Protein AF-A0A6B2LJN3-F1 (afdb_monomer)

Solvent-accessible surface area (backbone atoms only — not comparable to full-atom values): 10163 Å² total; per-residue (Å²): 83,66,46,77,56,91,95,42,77,43,82,75,50,85,92,83,83,73,97,47,64,75,57,36,68,40,70,34,81,90,75,56,31,37,38,36,33,20,70,43,44,43,31,35,42,30,39,66,37,77,92,75,73,40,74,45,77,43,82,30,66,43,86,56,41,53,41,53,26,57,44,59,32,81,80,59,64,34,33,41,31,26,12,33,46,32,36,35,41,36,36,67,42,74,93,76,72,42,66,45,59,48,75,33,76,62,84,56,92,85,53,96,61,78,67,46,46,21,43,24,62,33,64,39,90,80,63,31,42,36,39,38,22,10,65,74,17,37,40,36,30,29,27,63,41,50,81,81,59,49,85,82,43,99,56,89,68,76,85,43,56,59,54,42,71,82,45,74,47,78,67,88,43,72,31,69,70,66,127

Organism: NCBI:txid1963864

InterPro domains:
  IPR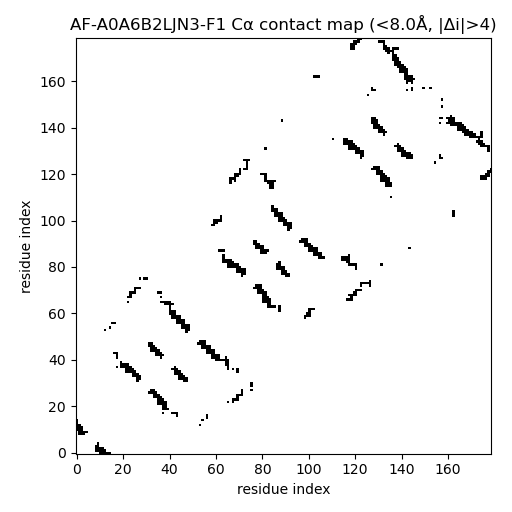001680 WD40 repeat [PF00400] (11-46)
  IPR001680 WD40 repeat [PF00400] (118-142)
  IPR001680 WD40 repeat [PS50082] (15-46)
  IPR001680 WD40 repeat [SM00320] (8-47)
  IPR001680 WD40 repeat [SM00320] (108-143)
  IPR015943 WD40/YVTN repeat-like-containing domain superfamily [G3DSA:2.130.10.10] (1-179)
  IPR017383 Actin-related protein 2/3 complex subunit 1 [PTHR10709] (2-178)
  IPR036322 WD40-repeat-containing domain superfamily [SSF50978] (2-176)

Radius of gyration: 17.07 Å; Cα contacts (8 Å, |Δi|>4): 415; chains: 1; bounding box: 49×34×50 Å

Nearest PDB structures (foldseek):
  7jpn-assembly1_C  TM=8.546E-01  e=2.814E-12  Bos taurus
  3dxm-assembly1_C  TM=8.692E-01  e=3.987E-11  Bos taurus
  8tah-assembly1_C  TM=8.434E-01  e=2.172E-11  Bos taurus
  1u2v-assembly2_C-2  TM=8.435E-01  e=7.735E-11  Bos taurus
  8j07-assembly1_d2  TM=7.333E-01  e=3.410E-04  Homo sapiens

Secondary structure (DSSP, 8-state):
-EEEETTEEEE-------SS-EEEEEEETTTTEEEEEESSSEEEEEEEETTTTEEEEEEEE-SS---S-EEE-TTSSEEEEE-SSEEEEEEEETTTTEEEEEEEE---TT--SS-PPEEEEEE-TTSSEEEEEETTSEEEEEE---GGGGGG---TTTTSPTT-EEEEEE-SS------

Sequence (179 aa):
MYKVTGNHLHLVHTLKGHDSPVTCVDWAGGCDKIVSTASDKWCCVWVYDVERQNWRAQSVQLRQRSAGAIHWSPREDKFVITSSSGLNLCHFETFYMYWWCRYIPIEDPSTPFTAAKLNCVCWHPDNILVGCGGMDTKVRVFSTYHPADSSNMKGLNTDIPFGTMVFSRRANGWINTIR

pLDDT: mean 89.93, std 10.56, range [51.12, 97.81]

Mean predicted aligned error: 5.16 Å

Foldseek 3Di:
DWDDDPNDTHDDDDDDDDPAAWQEKDAPPVQGWIKTFGQDQKIWIWHQDPVVRYIDTAIDGHPAGALREKDAFLVNQWIWGWHLFWIWIWGADPVVRHIDTDTQGRDDPPQPDPRFRWQEKDYDNLSFKMWTFFQSQKIWIFGQADPVSCVVDPDPPNPPDGNDIPDMDGNVGGDNYDD

Structure (mmCIF, N/CA/C/O backbone):
data_AF-A0A6B2LJN3-F1
#
_entry.id   AF-A0A6B2LJN3-F1
#
loop_
_atom_site.group_PDB
_atom_site.id
_atom_site.type_symbol
_atom_site.label_atom_id
_atom_site.label_alt_id
_atom_site.label_comp_id
_atom_site.label_asym_id
_atom_site.label_entity_id
_atom_site.label_seq_id
_atom_site.pdbx_PDB_ins_code
_atom_site.Cartn_x
_atom_site.Cartn_y
_atom_site.Cartn_z
_atom_site.occupancy
_atom_site.B_iso_or_equiv
_atom_site.auth_seq_id
_atom_site.auth_comp_id
_atom_site.auth_asym_id
_atom_site.auth_atom_id
_atom_site.pdbx_PDB_model_num
ATOM 1 N N . MET A 1 1 ? -15.974 2.635 10.064 1.00 88.00 1 MET A N 1
ATOM 2 C CA . MET A 1 1 ? -15.971 1.177 10.280 1.00 88.00 1 MET A CA 1
ATOM 3 C C . MET A 1 1 ? -17.381 0.710 10.528 1.00 88.00 1 MET A C 1
ATOM 5 O O . MET A 1 1 ? -18.071 1.308 11.351 1.00 88.00 1 MET A O 1
ATOM 9 N N . TYR A 1 2 ? -17.784 -0.338 9.824 1.00 91.94 2 TYR A N 1
ATOM 10 C CA . TYR A 1 2 ? -19.105 -0.926 9.962 1.00 91.94 2 TYR A CA 1
ATOM 11 C C . TYR A 1 2 ? -18.981 -2.327 10.550 1.00 91.94 2 TYR A C 1
ATOM 13 O O . TYR A 1 2 ? -18.081 -3.073 10.173 1.00 91.94 2 TYR A O 1
ATOM 21 N N . LYS A 1 3 ? -19.885 -2.675 11.462 1.00 92.81 3 LYS A N 1
ATOM 22 C CA . LYS A 1 3 ? -20.072 -4.038 11.952 1.00 92.81 3 LYS A CA 1
ATOM 23 C C . LYS A 1 3 ? -21.254 -4.647 11.213 1.00 92.81 3 LYS A C 1
ATOM 25 O O . LYS A 1 3 ? -22.314 -4.028 11.135 1.00 92.81 3 LYS A O 1
ATOM 30 N N . VAL A 1 4 ? -21.059 -5.846 10.676 1.00 94.62 4 VAL A N 1
ATOM 31 C CA . VAL A 1 4 ? -22.131 -6.625 10.057 1.00 94.62 4 VAL A CA 1
ATOM 32 C C . VAL A 1 4 ? -22.875 -7.372 11.162 1.00 94.62 4 VAL A C 1
ATOM 34 O O . VAL A 1 4 ? -22.258 -8.102 11.938 1.00 94.62 4 VAL A O 1
ATOM 37 N N . THR A 1 5 ? -24.190 -7.201 11.248 1.00 95.50 5 THR A N 1
ATOM 38 C CA . THR A 1 5 ? -25.064 -8.020 12.103 1.00 95.50 5 THR A CA 1
ATOM 39 C C . THR A 1 5 ? -26.246 -8.511 11.278 1.00 95.50 5 THR A C 1
ATOM 41 O O . THR A 1 5 ? -27.094 -7.719 10.863 1.00 95.50 5 THR A O 1
ATOM 44 N N . GLY A 1 6 ? -26.286 -9.818 11.001 1.00 94.12 6 GLY A N 1
ATOM 45 C CA . GLY A 1 6 ? -27.200 -10.375 10.002 1.00 94.12 6 GLY A CA 1
ATOM 46 C C . GLY A 1 6 ? -26.928 -9.758 8.627 1.00 94.12 6 GLY A C 1
ATOM 47 O O . GLY A 1 6 ? -25.795 -9.790 8.157 1.00 94.12 6 GLY A O 1
ATOM 48 N N . ASN A 1 7 ? -27.950 -9.135 8.032 1.00 94.00 7 ASN A N 1
ATOM 49 C CA . ASN A 1 7 ? -27.857 -8.434 6.743 1.00 94.00 7 ASN A CA 1
ATOM 50 C C . ASN A 1 7 ? -27.708 -6.905 6.880 1.00 94.00 7 ASN A C 1
ATOM 52 O O . ASN A 1 7 ? -27.877 -6.179 5.900 1.00 94.00 7 ASN A O 1
ATOM 56 N N . HIS A 1 8 ? -27.419 -6.395 8.080 1.00 95.00 8 HIS A N 1
ATOM 57 C CA . HIS A 1 8 ? -27.320 -4.958 8.338 1.00 95.00 8 HIS A CA 1
ATOM 58 C C . HIS A 1 8 ? -25.884 -4.522 8.632 1.00 95.00 8 HIS A C 1
ATOM 60 O O . HIS A 1 8 ? -25.137 -5.205 9.335 1.00 95.00 8 HIS A O 1
ATOM 66 N N . LEU A 1 9 ? -25.517 -3.352 8.105 1.00 96.12 9 LEU A N 1
ATOM 67 C CA . LEU A 1 9 ? -24.263 -2.661 8.393 1.00 96.12 9 LEU A CA 1
ATOM 68 C C . LEU A 1 9 ? -24.523 -1.559 9.418 1.00 96.12 9 LEU A C 1
ATOM 70 O O . LEU A 1 9 ? -25.215 -0.584 9.130 1.00 96.12 9 LEU A O 1
ATOM 74 N N . HIS A 1 10 ? -23.925 -1.685 10.597 1.00 95.81 10 HIS A N 1
ATOM 75 C CA . HIS A 1 10 ? -24.011 -0.676 11.649 1.00 95.81 10 HIS A CA 1
ATOM 76 C C . HIS A 1 10 ? -22.711 0.111 11.718 1.00 95.81 10 HIS A C 1
ATOM 78 O O . HIS A 1 10 ? -21.644 -0.476 11.895 1.00 95.81 10 HIS A O 1
ATOM 84 N N . LEU A 1 11 ? -22.783 1.436 11.572 1.00 95.31 11 LEU A N 1
ATOM 85 C CA . LEU A 1 11 ? -21.623 2.306 11.754 1.00 95.31 11 LEU A CA 1
ATOM 86 C C . LEU A 1 11 ? -21.199 2.270 13.227 1.00 95.31 11 LEU A C 1
ATOM 88 O O . LEU A 1 11 ? -21.976 2.656 14.095 1.00 95.31 11 LEU A O 1
ATOM 92 N N . VAL A 1 12 ? -19.971 1.823 13.498 1.00 94.38 12 VAL A N 1
ATOM 93 C CA . VAL A 1 12 ? -19.435 1.714 14.868 1.00 94.38 12 VAL A CA 1
ATOM 94 C C . VAL A 1 12 ? -18.406 2.803 15.159 1.00 94.38 12 VAL A C 1
ATOM 96 O O . VAL A 1 12 ? -18.427 3.406 16.224 1.00 94.38 12 VAL A O 1
ATOM 99 N N . HIS A 1 13 ? -17.522 3.093 14.201 1.00 93.50 13 HIS A N 1
ATOM 100 C CA . HIS A 1 13 ? -16.466 4.095 14.374 1.00 93.50 13 HIS A CA 1
ATOM 101 C C . HIS A 1 13 ? -16.293 4.960 13.130 1.00 93.50 13 HIS A C 1
ATOM 103 O O . HIS A 1 13 ? -16.308 4.450 12.006 1.00 93.50 13 HIS A O 1
ATOM 109 N N . THR A 1 14 ? -16.018 6.246 13.338 1.00 95.25 14 THR A N 1
ATOM 110 C CA . THR A 1 14 ? -15.584 7.184 12.294 1.00 95.25 14 THR A CA 1
ATOM 111 C C . THR A 1 14 ? -14.169 7.643 12.614 1.00 95.25 14 THR A C 1
ATOM 113 O O . THR A 1 14 ? -13.951 8.329 13.609 1.00 95.25 14 THR A O 1
ATOM 116 N N . LEU A 1 15 ? -13.212 7.253 11.773 1.00 95.62 15 LEU A N 1
ATOM 117 C CA . LEU A 1 15 ? -11.796 7.577 11.944 1.00 95.62 15 LEU A CA 1
ATOM 118 C C . LEU A 1 15 ? -11.517 8.957 11.335 1.00 95.62 15 LEU A C 1
ATOM 120 O O . LEU A 1 15 ? -11.751 9.156 10.144 1.00 95.62 15 LEU A O 1
ATOM 124 N N . LYS A 1 16 ? -11.055 9.913 12.148 1.00 94.31 16 LYS A N 1
ATOM 125 C CA . LYS A 1 16 ? -10.750 11.294 11.730 1.00 94.31 16 LYS A CA 1
ATOM 126 C C . LYS A 1 16 ? -9.280 11.596 11.999 1.00 94.31 16 LYS A C 1
ATOM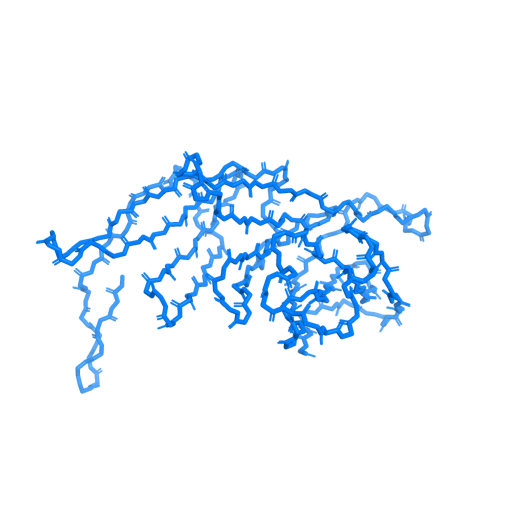 128 O O . LYS A 1 16 ? -8.828 11.405 13.123 1.00 94.31 16 LYS A O 1
ATOM 133 N N . GLY A 1 17 ? -8.542 12.018 10.975 1.00 92.50 17 GLY A N 1
ATOM 134 C CA . GLY A 1 17 ? -7.096 12.255 11.090 1.00 92.50 17 GLY A CA 1
ATOM 135 C C . GLY A 1 17 ? -6.399 12.691 9.802 1.00 92.50 17 GLY A C 1
ATOM 136 O O . GLY A 1 17 ? -5.307 13.234 9.877 1.00 92.50 17 GLY A O 1
ATOM 137 N N . HIS A 1 18 ? -7.028 12.496 8.641 1.00 95.00 18 HIS A N 1
ATOM 138 C CA . HIS A 1 18 ? -6.552 13.064 7.380 1.00 95.00 18 HIS A CA 1
ATOM 139 C C . HIS A 1 18 ? -7.161 14.440 7.133 1.00 95.00 18 HIS A C 1
ATOM 141 O O . HIS A 1 18 ? -8.373 14.601 7.281 1.00 95.00 18 HIS A O 1
ATOM 147 N N . ASP A 1 19 ? -6.332 15.377 6.680 1.00 94.19 19 ASP A N 1
ATOM 148 C CA . ASP A 1 19 ? -6.765 16.703 6.212 1.00 94.19 19 ASP A CA 1
ATOM 149 C C . ASP A 1 19 ? -7.077 16.714 4.705 1.00 94.19 19 ASP A C 1
ATOM 151 O O . ASP A 1 19 ? -7.733 17.621 4.193 1.00 94.19 19 ASP A O 1
ATOM 155 N N . SER A 1 20 ? -6.631 15.679 3.991 1.00 94.69 20 SER A N 1
ATOM 156 C CA . SER A 1 20 ? -6.861 15.475 2.561 1.00 94.69 20 SER A CA 1
ATOM 157 C C . SER A 1 20 ? -7.798 14.284 2.304 1.00 94.69 20 SER A C 1
ATOM 159 O O . SER A 1 20 ? -7.919 13.394 3.151 1.00 94.69 20 SER A O 1
ATOM 161 N N . PRO A 1 21 ? -8.438 14.198 1.119 1.00 95.25 21 PRO A N 1
ATOM 162 C CA . PRO A 1 21 ? -9.244 13.040 0.742 1.00 95.25 21 PRO A CA 1
ATOM 163 C C . PRO A 1 21 ? -8.476 11.719 0.863 1.00 95.25 21 PRO A C 1
ATOM 165 O O . PRO A 1 21 ? -7.375 11.574 0.325 1.00 95.25 21 PRO A O 1
ATOM 168 N N . VAL A 1 22 ? -9.082 10.747 1.547 1.00 95.62 22 VAL A N 1
ATOM 169 C CA . VAL A 1 22 ? -8.539 9.390 1.690 1.00 95.62 22 VAL A CA 1
ATOM 170 C C . VAL A 1 22 ? -8.579 8.684 0.337 1.00 95.62 22 VAL A C 1
ATOM 172 O O . VAL A 1 22 ? -9.610 8.666 -0.333 1.00 95.62 22 VAL A O 1
ATOM 175 N N . THR A 1 23 ? -7.454 8.100 -0.065 1.00 95.06 23 THR A N 1
ATOM 176 C CA . THR A 1 23 ? -7.263 7.480 -1.384 1.00 95.06 23 THR A CA 1
ATOM 177 C C . THR A 1 23 ? -7.183 5.964 -1.331 1.00 95.06 23 THR A C 1
ATOM 179 O O . THR A 1 23 ? -7.522 5.307 -2.311 1.00 95.06 23 THR A O 1
ATOM 182 N N . CYS A 1 24 ? -6.717 5.398 -0.218 1.00 95.69 24 CYS A N 1
ATOM 183 C CA . CYS A 1 24 ? -6.539 3.960 -0.071 1.00 95.69 24 CYS A CA 1
ATOM 184 C C . CYS A 1 24 ? -6.575 3.563 1.408 1.00 95.69 24 CYS A C 1
ATOM 186 O O . CYS A 1 24 ? -6.274 4.381 2.284 1.00 95.69 24 CYS A O 1
ATOM 188 N N . VAL A 1 25 ? -6.933 2.311 1.681 1.00 96.88 25 VAL A N 1
ATOM 189 C CA . VAL A 1 25 ? -6.971 1.725 3.023 1.00 96.88 25 VAL A CA 1
ATOM 190 C C . VAL A 1 25 ? -6.588 0.251 2.943 1.00 96.88 25 VAL A C 1
ATOM 192 O O . VAL A 1 25 ? -6.961 -0.417 1.982 1.00 96.88 25 VAL A O 1
ATOM 195 N N . ASP A 1 26 ? -5.873 -0.245 3.948 1.00 97.00 26 ASP A N 1
ATOM 19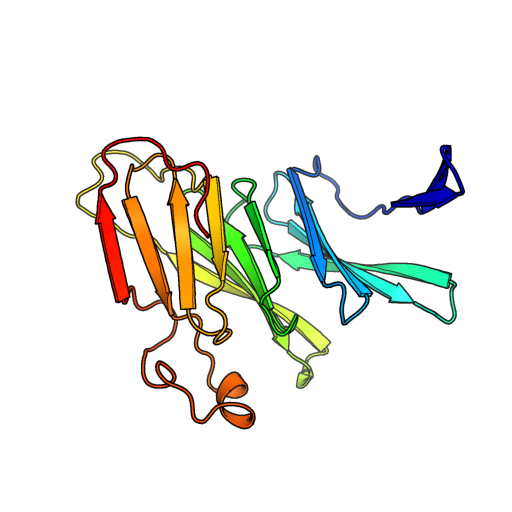6 C CA . ASP A 1 26 ? -5.607 -1.673 4.128 1.00 97.00 26 ASP A CA 1
ATOM 197 C C . ASP A 1 26 ? -5.629 -2.052 5.617 1.00 97.00 26 ASP A C 1
ATOM 199 O O . ASP A 1 26 ? -5.388 -1.210 6.491 1.00 97.00 26 ASP A O 1
ATOM 203 N N . TRP A 1 27 ? -5.946 -3.311 5.917 1.00 95.44 27 TRP A N 1
ATOM 204 C CA . TRP A 1 27 ? -6.114 -3.817 7.280 1.00 95.44 27 TRP A CA 1
ATOM 205 C C . TRP A 1 27 ? -5.177 -5.000 7.537 1.00 95.44 27 TRP A C 1
ATOM 207 O O . TRP A 1 27 ? -5.290 -6.048 6.910 1.00 95.44 27 TRP A O 1
ATOM 217 N N . ALA A 1 28 ? -4.288 -4.825 8.512 1.00 94.50 28 ALA A N 1
ATOM 218 C CA . ALA A 1 28 ? -3.547 -5.888 9.170 1.00 94.50 28 ALA A CA 1
ATOM 219 C C . ALA A 1 28 ? -4.451 -6.589 10.202 1.00 94.50 28 ALA A C 1
ATOM 221 O O . ALA A 1 28 ? -4.655 -6.090 11.315 1.00 94.50 28 ALA A O 1
ATOM 222 N N . GLY A 1 29 ? -5.062 -7.699 9.788 1.00 85.19 29 GLY A N 1
ATOM 223 C CA . GLY A 1 29 ? -6.058 -8.436 10.565 1.00 85.19 29 GLY A CA 1
ATOM 224 C C . GLY A 1 29 ? -5.498 -9.204 11.765 1.00 85.19 29 GLY A C 1
ATOM 225 O O . GLY A 1 29 ? -6.259 -9.524 12.671 1.00 85.19 29 GLY A O 1
ATOM 226 N N . GLY A 1 30 ? -4.197 -9.500 11.798 1.00 88.38 30 GLY A N 1
ATOM 227 C CA . GLY A 1 30 ? -3.550 -10.199 12.912 1.00 88.38 30 GLY A CA 1
ATOM 228 C C . GLY A 1 30 ? -3.213 -9.298 14.104 1.00 88.38 30 GLY A C 1
ATOM 229 O O . GLY A 1 30 ? -3.176 -9.772 15.238 1.00 88.38 30 GLY A O 1
ATOM 230 N N . CYS A 1 31 ? -2.969 -8.008 13.868 1.00 86.19 31 CYS A N 1
ATOM 231 C CA . CYS A 1 31 ? -2.542 -7.058 14.897 1.00 86.19 31 CYS A CA 1
ATOM 232 C C . CYS A 1 31 ? -3.477 -5.856 15.084 1.00 86.19 31 CYS A C 1
ATOM 234 O O . CYS A 1 31 ? -3.074 -4.875 15.715 1.00 86.19 31 CYS A O 1
ATOM 236 N N . ASP A 1 32 ? -4.692 -5.924 14.531 1.00 88.56 32 ASP A N 1
ATOM 237 C CA . ASP A 1 32 ? -5.731 -4.893 14.636 1.00 88.56 32 ASP A CA 1
ATOM 238 C C . ASP A 1 32 ? -5.230 -3.487 14.275 1.00 88.56 32 ASP A C 1
ATOM 240 O O . ASP A 1 32 ? -5.547 -2.487 14.930 1.00 88.56 32 ASP A O 1
ATOM 244 N N . LYS A 1 33 ? -4.428 -3.403 13.207 1.00 94.88 33 LYS A N 1
ATOM 245 C CA . LYS A 1 33 ? -3.970 -2.126 12.653 1.00 94.88 33 LYS A CA 1
ATOM 246 C C . LYS A 1 33 ? -4.599 -1.875 11.299 1.00 94.88 33 LYS A C 1
ATOM 248 O O . LYS A 1 33 ? -4.595 -2.726 10.416 1.00 94.88 33 LYS A O 1
ATOM 253 N N . ILE A 1 34 ? -5.074 -0.659 11.097 1.00 97.19 34 ILE A N 1
ATOM 254 C CA . ILE A 1 34 ? -5.519 -0.193 9.785 1.00 97.19 34 ILE A CA 1
ATOM 255 C C . ILE A 1 34 ? -4.510 0.837 9.317 1.00 97.19 34 ILE A C 1
ATOM 257 O O . ILE A 1 34 ? -3.991 1.617 10.109 1.00 97.19 34 ILE A O 1
ATOM 261 N N . VAL A 1 35 ? -4.240 0.882 8.028 1.00 97.81 35 VAL A N 1
ATOM 262 C CA . VAL A 1 35 ? -3.475 1.966 7.430 1.00 97.81 35 VAL A CA 1
ATOM 263 C C . VAL A 1 35 ? -4.327 2.638 6.372 1.00 97.81 35 VAL A C 1
ATOM 265 O O . VAL A 1 35 ? -5.041 1.974 5.626 1.00 97.81 35 VAL A O 1
ATOM 268 N N . SER A 1 36 ? -4.286 3.963 6.311 1.00 97.62 36 SER A N 1
ATOM 269 C CA . SER A 1 36 ? -4.943 4.717 5.248 1.00 97.62 36 SER A CA 1
ATOM 270 C C . SER A 1 36 ? -4.042 5.811 4.702 1.00 97.62 36 SER A C 1
ATOM 272 O O . SER A 1 36 ? -3.331 6.477 5.454 1.00 97.62 36 SER A O 1
ATOM 274 N N . THR A 1 37 ? -4.084 6.018 3.389 1.00 97.12 37 THR A N 1
ATOM 275 C CA . THR A 1 37 ? -3.364 7.102 2.708 1.00 97.12 37 THR A CA 1
ATOM 276 C C . THR A 1 37 ? -4.327 8.181 2.264 1.00 97.12 37 THR A C 1
ATOM 278 O O . THR A 1 37 ? -5.475 7.880 1.934 1.00 97.12 37 THR A O 1
ATOM 281 N N . ALA A 1 38 ? -3.844 9.414 2.169 1.00 95.50 38 ALA A N 1
ATOM 282 C CA . ALA A 1 38 ? -4.575 10.495 1.528 1.00 95.50 38 ALA A CA 1
ATOM 283 C C . ALA A 1 38 ? -3.910 10.934 0.213 1.00 95.50 38 ALA A C 1
ATOM 285 O O . ALA A 1 38 ? -2.928 10.342 -0.243 1.00 95.50 38 ALA A O 1
ATOM 286 N N . SER A 1 39 ? -4.490 11.935 -0.451 1.00 93.44 39 SER A N 1
ATOM 287 C CA . SER A 1 39 ? -3.960 12.514 -1.696 1.00 93.44 39 SER A CA 1
ATOM 288 C C . SER A 1 39 ? -2.706 13.379 -1.500 1.00 93.44 39 SER A C 1
ATOM 290 O O . SER A 1 39 ? -2.123 13.864 -2.473 1.00 93.44 39 SER A O 1
ATOM 292 N N . ASP A 1 40 ? -2.298 13.605 -0.255 1.00 91.88 40 ASP A N 1
ATOM 293 C CA . ASP A 1 40 ? -1.080 14.315 0.113 1.00 91.88 40 ASP A CA 1
ATOM 294 C C . ASP A 1 40 ? 0.085 13.335 0.375 1.00 91.88 40 ASP A C 1
ATOM 296 O O . ASP A 1 40 ? 0.147 12.232 -0.177 1.00 91.88 40 ASP A O 1
ATOM 300 N N . LYS A 1 41 ? 1.092 13.783 1.131 1.00 94.75 41 LYS A N 1
ATOM 301 C CA . LYS A 1 41 ? 2.251 12.973 1.527 1.00 94.75 41 LYS A CA 1
ATOM 302 C C . LYS A 1 41 ? 2.109 12.437 2.953 1.00 94.75 41 LYS A C 1
ATOM 304 O O . LYS A 1 41 ? 3.118 12.268 3.631 1.00 94.75 41 LYS A O 1
ATOM 309 N N . TRP A 1 42 ? 0.890 12.176 3.408 1.00 95.94 42 TRP A N 1
ATOM 310 C CA . TRP A 1 42 ? 0.633 11.625 4.728 1.00 95.94 42 TRP A CA 1
ATOM 311 C C . TRP A 1 42 ? -0.161 10.323 4.635 1.00 95.94 42 TRP A C 1
ATOM 313 O O . TRP A 1 42 ? -1.039 10.131 3.788 1.00 95.94 42 TRP A O 1
ATOM 323 N N . CYS A 1 43 ? 0.175 9.394 5.521 1.00 96.75 43 CYS A N 1
ATOM 324 C CA . CYS A 1 43 ? -0.678 8.263 5.837 1.00 96.75 43 CYS A CA 1
ATOM 325 C C . CYS A 1 43 ? -0.951 8.231 7.346 1.00 96.75 43 CYS A C 1
ATOM 327 O O . CYS A 1 43 ? -0.212 8.819 8.137 1.00 96.75 43 CYS A O 1
ATOM 329 N N . CYS A 1 44 ? -2.026 7.562 7.744 1.00 97.31 44 CYS A N 1
ATOM 330 C CA . CYS A 1 44 ? -2.339 7.311 9.143 1.00 97.31 44 CYS A CA 1
ATOM 331 C C . CYS A 1 44 ? -2.320 5.808 9.383 1.00 97.31 44 CYS A C 1
ATOM 333 O O . CYS A 1 44 ? -3.020 5.065 8.694 1.00 97.31 44 CYS A O 1
ATOM 335 N N . VAL A 1 45 ? -1.563 5.382 10.389 1.00 97.38 45 VAL A N 1
ATOM 336 C CA . VAL A 1 45 ? -1.691 4.054 10.984 1.00 97.38 45 VAL A CA 1
ATOM 337 C C . VAL A 1 45 ? -2.628 4.168 12.176 1.00 97.38 45 VAL A C 1
ATOM 339 O O . VAL A 1 45 ? -2.370 4.901 13.129 1.00 97.38 45 VAL A O 1
ATOM 342 N N . TRP A 1 46 ? -3.738 3.456 12.109 1.00 96.88 46 TRP A N 1
ATOM 343 C CA . TRP A 1 46 ? -4.753 3.386 13.139 1.00 96.88 46 TRP A CA 1
ATOM 344 C C . TRP A 1 46 ? -4.492 2.156 13.986 1.00 96.88 46 TRP A C 1
ATOM 346 O O . TRP A 1 46 ? -4.410 1.048 13.461 1.00 96.88 46 TRP A O 1
ATOM 356 N N . VAL A 1 47 ? -4.378 2.362 15.291 1.00 93.94 47 VAL A N 1
ATOM 357 C CA . VAL A 1 47 ? -4.216 1.288 16.271 1.00 93.94 47 VAL A CA 1
ATOM 358 C C . VAL A 1 47 ? -5.430 1.304 17.181 1.00 93.94 47 VAL A C 1
ATOM 360 O O . VAL A 1 47 ? -5.812 2.373 17.671 1.00 93.94 47 VAL A O 1
ATOM 363 N N . TYR A 1 48 ? -6.046 0.144 17.388 1.00 92.12 48 TYR A N 1
ATOM 364 C CA . TYR A 1 48 ? -7.163 0.033 18.311 1.00 92.12 48 TYR A CA 1
ATOM 365 C C . TYR A 1 48 ? -6.671 0.088 19.761 1.00 92.12 48 TYR A C 1
ATOM 367 O O . TYR A 1 48 ? -5.811 -0.684 20.178 1.00 92.12 48 TYR A O 1
ATOM 375 N N . ASP A 1 49 ? -7.208 1.032 20.524 1.00 90.75 49 ASP A N 1
ATOM 376 C CA . ASP A 1 49 ? -7.010 1.163 21.961 1.00 90.75 49 ASP A CA 1
ATOM 377 C C . ASP A 1 49 ? -8.153 0.423 22.664 1.00 90.75 49 ASP A C 1
ATOM 379 O O . ASP A 1 49 ? -9.305 0.869 22.657 1.00 90.75 49 ASP A O 1
ATOM 383 N N . VAL A 1 50 ? -7.824 -0.735 23.238 1.00 89.56 50 VAL A N 1
ATOM 384 C CA . VAL A 1 50 ? -8.789 -1.619 23.904 1.00 89.56 50 VAL A CA 1
ATOM 385 C C . VAL A 1 50 ? -9.361 -0.967 25.162 1.00 89.56 50 VAL A C 1
ATOM 387 O O . VAL A 1 50 ? -10.546 -1.136 25.442 1.00 89.56 50 VAL A O 1
ATOM 390 N N . GLU A 1 51 ? -8.570 -0.188 25.901 1.00 92.12 51 GLU A N 1
ATOM 391 C CA . GLU A 1 51 ? -9.028 0.466 27.132 1.00 92.12 51 GLU A CA 1
ATOM 392 C C . GLU A 1 51 ? -10.041 1.567 26.820 1.00 92.12 51 GLU A C 1
ATOM 394 O O . GLU A 1 51 ? -11.071 1.695 27.482 1.00 92.12 51 GLU A O 1
ATOM 399 N N . ARG A 1 52 ? -9.774 2.343 25.766 1.00 90.81 52 ARG A N 1
ATOM 400 C CA . ARG A 1 52 ? -10.652 3.434 25.324 1.00 90.81 52 ARG A CA 1
ATOM 401 C C . ARG A 1 52 ? -11.749 2.981 24.368 1.00 90.81 52 ARG A C 1
ATOM 403 O O . ARG A 1 52 ? -12.569 3.811 23.976 1.00 90.81 52 ARG A O 1
ATOM 410 N N . GLN A 1 53 ? -11.744 1.706 23.973 1.00 91.25 53 GLN A N 1
ATOM 411 C CA . GLN A 1 53 ? -12.635 1.134 22.960 1.00 91.25 53 GLN A CA 1
ATOM 412 C C . GLN A 1 53 ? -12.692 2.003 21.690 1.00 91.25 53 GLN A C 1
ATOM 414 O O . GLN A 1 53 ? -13.757 2.220 21.109 1.00 91.25 53 GLN A O 1
ATOM 419 N N . ASN A 1 54 ? -11.555 2.565 21.273 1.00 91.44 54 ASN A N 1
ATOM 420 C CA . ASN A 1 54 ? -11.495 3.535 20.181 1.00 91.44 54 ASN A CA 1
ATOM 421 C C . ASN A 1 54 ? -10.169 3.450 19.417 1.00 91.44 54 ASN A C 1
ATOM 423 O O . ASN A 1 54 ? -9.206 2.854 19.876 1.00 91.44 54 ASN A O 1
ATOM 427 N N . TRP A 1 55 ? -10.099 4.066 18.242 1.00 94.00 55 TRP A N 1
ATOM 428 C CA . TRP A 1 55 ? -8.910 4.044 17.392 1.00 94.00 55 TRP A CA 1
ATOM 429 C C . TRP A 1 55 ? -8.046 5.283 17.591 1.00 94.00 55 TRP A C 1
ATOM 431 O O . TRP A 1 55 ? -8.538 6.414 17.556 1.00 94.00 55 TRP A O 1
ATOM 441 N N . ARG A 1 56 ? -6.735 5.075 17.720 1.00 93.75 56 ARG A N 1
ATOM 442 C CA . ARG A 1 56 ? -5.732 6.140 17.759 1.00 93.75 56 ARG A CA 1
ATOM 443 C C . ARG A 1 56 ? -5.027 6.253 16.412 1.00 93.75 56 ARG A C 1
ATOM 445 O O . ARG A 1 56 ? -4.483 5.267 15.924 1.00 93.75 56 ARG A O 1
ATOM 452 N N . ALA A 1 57 ? -4.986 7.460 15.852 1.00 95.12 57 ALA A N 1
ATOM 453 C CA . ALA A 1 57 ? -4.206 7.760 14.655 1.00 95.12 57 ALA A CA 1
ATOM 454 C C . ALA A 1 57 ? -2.724 7.973 14.997 1.00 95.12 57 ALA A C 1
ATOM 456 O O . ALA A 1 57 ? -2.392 8.670 15.957 1.00 95.12 57 ALA A O 1
ATOM 457 N N . GLN A 1 58 ? -1.836 7.414 14.183 1.00 95.25 58 GLN A N 1
ATOM 458 C CA . GLN A 1 58 ? -0.411 7.725 14.152 1.00 95.25 58 GLN A CA 1
ATOM 459 C C . GLN A 1 58 ? -0.058 8.180 12.737 1.00 95.25 58 GLN A C 1
ATOM 461 O O . GLN A 1 58 ? -0.147 7.396 11.792 1.00 95.25 58 GLN A O 1
ATOM 466 N N . SER A 1 59 ? 0.296 9.452 12.578 1.00 94.88 59 SER A N 1
ATOM 467 C CA . SER A 1 59 ? 0.615 10.016 11.265 1.00 94.88 59 SER A CA 1
ATOM 468 C C . SER A 1 59 ? 2.028 9.641 10.833 1.00 94.88 59 SER A C 1
ATOM 470 O O . SER A 1 59 ? 2.976 9.750 11.611 1.00 94.88 59 SER A O 1
ATOM 472 N N . VAL A 1 60 ? 2.170 9.242 9.573 1.00 96.38 60 VAL A N 1
ATOM 473 C CA . VAL A 1 60 ? 3.444 8.898 8.941 1.00 96.38 60 VAL A CA 1
ATOM 474 C C . VAL A 1 60 ? 3.627 9.782 7.719 1.00 96.38 60 VAL A C 1
ATOM 476 O O . VAL A 1 60 ? 2.752 9.860 6.853 1.00 96.38 60 VAL A O 1
ATOM 479 N N . GLN A 1 61 ? 4.775 10.448 7.636 1.00 96.25 61 GLN A N 1
ATOM 480 C CA . GLN A 1 61 ? 5.114 11.261 6.476 1.00 96.25 61 GLN A CA 1
ATOM 481 C C . GLN A 1 61 ? 5.714 10.382 5.371 1.00 96.25 61 GLN A C 1
ATOM 483 O O . GLN A 1 61 ? 6.742 9.728 5.557 1.00 96.25 61 GLN A O 1
ATOM 488 N N . LEU A 1 62 ? 5.085 10.393 4.199 1.00 96.44 62 LEU A N 1
ATOM 489 C CA . LEU A 1 62 ? 5.538 9.686 3.006 1.00 96.44 62 LEU A CA 1
ATOM 490 C C . LEU A 1 62 ? 6.603 10.497 2.264 1.00 96.44 62 LEU A C 1
ATOM 492 O O . LEU A 1 62 ? 6.597 11.732 2.259 1.00 96.44 62 LEU A O 1
ATOM 496 N N . ARG A 1 63 ? 7.500 9.811 1.551 1.00 96.00 63 ARG A N 1
ATOM 497 C CA . ARG A 1 63 ? 8.500 10.476 0.699 1.00 96.00 63 ARG A CA 1
ATOM 498 C C . ARG A 1 63 ? 7.854 11.005 -0.585 1.00 96.00 63 ARG A C 1
ATOM 500 O O . ARG A 1 63 ? 8.112 12.142 -1.002 1.00 96.00 63 ARG A O 1
ATOM 507 N N . GLN A 1 64 ? 6.947 10.222 -1.167 1.00 94.44 64 GLN A N 1
ATOM 508 C CA . GLN A 1 64 ? 6.135 10.593 -2.329 1.00 94.44 64 GLN A CA 1
ATOM 509 C C . GLN A 1 64 ? 4.644 10.378 -2.071 1.00 94.44 64 GLN A C 1
ATOM 511 O O . GLN A 1 64 ? 4.273 9.534 -1.258 1.00 94.44 64 GLN A O 1
ATOM 516 N N . ARG A 1 65 ? 3.797 11.140 -2.780 1.00 94.06 65 ARG A N 1
ATOM 517 C CA . ARG A 1 65 ? 2.332 11.023 -2.678 1.00 94.06 65 ARG A CA 1
ATOM 518 C C . ARG A 1 65 ? 1.887 9.610 -3.059 1.00 94.06 65 ARG A C 1
ATOM 520 O O . ARG A 1 65 ? 2.461 9.017 -3.974 1.00 94.06 65 ARG A O 1
ATOM 527 N N . SER A 1 66 ? 0.865 9.105 -2.370 1.00 91.38 66 SER A N 1
ATOM 528 C CA . SER A 1 66 ? 0.277 7.798 -2.667 1.00 91.38 66 SER A CA 1
ATOM 529 C C . SER A 1 66 ? -0.307 7.773 -4.082 1.00 91.38 66 SER A C 1
ATOM 531 O O . SER A 1 66 ? -1.022 8.689 -4.491 1.00 91.38 66 SER A O 1
ATOM 533 N N . ALA A 1 67 ? -0.017 6.708 -4.825 1.00 86.00 67 ALA A N 1
ATOM 534 C CA . ALA A 1 67 ? -0.608 6.402 -6.122 1.00 86.00 67 ALA A CA 1
ATOM 535 C C . ALA A 1 67 ? -1.834 5.478 -6.003 1.00 86.00 67 ALA A C 1
ATOM 537 O O . ALA A 1 67 ? -2.399 5.076 -7.019 1.00 86.00 67 ALA A O 1
ATOM 538 N N . GLY A 1 68 ? -2.302 5.198 -4.784 1.00 84.19 68 GLY A N 1
ATOM 539 C CA . GLY A 1 68 ? -3.590 4.543 -4.557 1.00 84.19 68 GLY A CA 1
ATOM 540 C C . GLY A 1 68 ? -3.544 3.024 -4.402 1.00 84.19 68 GLY A C 1
ATOM 541 O O . GLY A 1 68 ? -4.603 2.410 -4.457 1.00 84.19 68 GLY A O 1
ATOM 542 N N . ALA A 1 69 ? -2.371 2.423 -4.176 1.00 94.62 69 ALA A N 1
ATOM 543 C CA . ALA A 1 69 ? -2.275 1.058 -3.662 1.00 94.62 69 ALA A CA 1
ATOM 544 C C . ALA A 1 69 ? -1.430 1.020 -2.386 1.00 94.62 69 ALA A C 1
ATOM 546 O O . ALA A 1 69 ? -0.361 1.635 -2.309 1.00 94.62 69 ALA A O 1
ATOM 547 N N . ILE A 1 70 ? -1.925 0.286 -1.394 1.00 97.38 70 ILE A N 1
ATOM 548 C CA . ILE A 1 70 ? -1.273 0.050 -0.112 1.00 97.38 70 ILE A CA 1
ATOM 549 C C . ILE A 1 70 ? -1.464 -1.407 0.289 1.00 97.38 70 ILE A C 1
ATOM 551 O O . ILE A 1 70 ? -2.556 -1.938 0.110 1.00 97.38 70 ILE A O 1
ATOM 555 N N . HIS A 1 71 ? -0.413 -2.031 0.816 1.00 97.44 71 HIS A N 1
ATOM 556 C CA . HIS A 1 71 ? -0.505 -3.366 1.395 1.00 97.44 71 HIS A CA 1
ATOM 557 C C . HIS A 1 71 ? 0.404 -3.536 2.611 1.00 97.44 71 HIS A C 1
ATOM 559 O O . HIS A 1 71 ? 1.606 -3.242 2.542 1.00 97.44 71 HIS A O 1
ATOM 565 N N . TRP A 1 72 ? -0.157 -4.069 3.694 1.00 97.44 72 TRP A N 1
ATOM 566 C CA . TRP A 1 72 ? 0.590 -4.638 4.811 1.00 97.44 72 TRP A CA 1
ATOM 567 C C . TRP A 1 72 ? 1.419 -5.836 4.367 1.00 97.44 72 TRP A C 1
ATOM 569 O O . TRP A 1 72 ? 1.039 -6.596 3.474 1.00 97.44 72 TRP A O 1
ATOM 579 N N . SER A 1 73 ? 2.578 -5.977 4.995 1.00 95.44 73 SER A N 1
ATOM 580 C CA . SER A 1 73 ? 3.429 -7.143 4.847 1.00 95.44 73 SER A CA 1
ATOM 581 C C . SER A 1 73 ? 2.746 -8.380 5.454 1.00 95.44 73 SER A C 1
ATOM 583 O O . SER A 1 73 ? 1.921 -8.236 6.359 1.00 95.44 73 SER A O 1
ATOM 585 N N . PRO A 1 74 ? 3.083 -9.607 5.015 1.00 93.56 74 PRO A N 1
ATOM 586 C CA . PRO A 1 74 ? 2.518 -10.836 5.574 1.00 93.56 74 PRO A CA 1
ATOM 587 C C . PRO A 1 74 ? 2.684 -10.985 7.092 1.00 93.56 74 PRO A C 1
ATOM 589 O O . PRO A 1 74 ? 1.899 -11.681 7.728 1.00 93.56 74 PRO A O 1
ATOM 592 N N . ARG A 1 75 ? 3.711 -10.355 7.677 1.00 91.94 75 ARG A N 1
ATOM 593 C CA . ARG A 1 75 ? 3.949 -10.338 9.130 1.00 91.94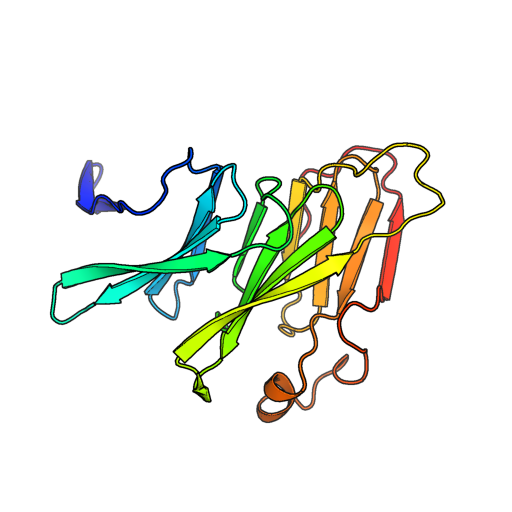 75 ARG A CA 1
ATOM 594 C C . ARG A 1 75 ? 3.352 -9.126 9.840 1.00 91.94 75 ARG A C 1
ATOM 596 O O . ARG A 1 75 ? 3.489 -9.022 11.054 1.00 91.94 75 ARG A O 1
ATOM 603 N N . GLU A 1 76 ? 2.732 -8.211 9.098 1.00 93.94 76 GLU A N 1
ATOM 604 C CA . GLU A 1 76 ? 2.098 -6.992 9.610 1.00 93.94 76 GLU A CA 1
ATOM 605 C C . GLU A 1 76 ? 3.047 -6.088 10.428 1.00 93.94 76 GLU A C 1
ATOM 607 O O . GLU A 1 76 ? 2.639 -5.315 11.300 1.00 93.94 76 GLU A O 1
ATOM 612 N N . ASP A 1 77 ? 4.344 -6.180 10.128 1.00 91.25 77 ASP A N 1
ATOM 613 C CA . ASP A 1 77 ? 5.434 -5.420 10.744 1.00 91.25 77 ASP A CA 1
ATOM 614 C C . ASP A 1 77 ? 5.825 -4.176 9.926 1.00 91.25 77 ASP A C 1
ATOM 616 O O . ASP A 1 77 ? 6.403 -3.219 10.451 1.00 91.25 77 ASP A O 1
ATOM 620 N N . LYS A 1 78 ? 5.467 -4.162 8.642 1.00 94.06 78 LYS A N 1
ATOM 621 C CA . LYS A 1 78 ? 5.697 -3.066 7.700 1.00 94.06 78 LYS A CA 1
ATOM 622 C C . LYS A 1 78 ? 4.613 -3.047 6.626 1.00 94.06 78 LYS A C 1
ATOM 624 O O . LYS A 1 78 ? 3.820 -3.973 6.505 1.00 94.06 78 LYS A O 1
ATOM 629 N N . PHE A 1 79 ? 4.553 -1.983 5.841 1.00 97.19 79 PHE A N 1
ATOM 630 C CA . PHE A 1 79 ? 3.624 -1.868 4.718 1.00 97.19 79 PHE A CA 1
ATOM 631 C C . PHE A 1 79 ? 4.246 -1.063 3.582 1.00 97.19 79 PHE A C 1
ATOM 633 O O . PHE A 1 79 ? 5.124 -0.227 3.803 1.00 97.19 79 PHE A O 1
ATOM 640 N N . VAL A 1 80 ? 3.791 -1.313 2.356 1.00 97.81 80 VAL A N 1
ATOM 641 C CA . VAL A 1 80 ? 4.221 -0.568 1.168 1.00 97.81 80 VAL A CA 1
ATOM 642 C C . VAL A 1 80 ? 3.064 0.229 0.597 1.00 97.81 80 VAL A C 1
ATOM 644 O O . VAL A 1 80 ? 1.950 -0.272 0.479 1.00 97.81 80 VAL A O 1
ATOM 647 N N . ILE A 1 81 ? 3.368 1.461 0.196 1.00 97.81 81 ILE A N 1
ATOM 648 C CA . ILE A 1 81 ? 2.486 2.357 -0.547 1.00 97.81 81 ILE A CA 1
ATOM 649 C C . ILE A 1 81 ? 3.124 2.661 -1.897 1.00 97.81 81 ILE A C 1
ATOM 651 O O . ILE A 1 81 ? 4.282 3.087 -1.968 1.00 97.81 81 ILE A O 1
ATOM 655 N N . THR A 1 82 ? 2.363 2.500 -2.972 1.00 96.25 82 THR A N 1
ATOM 656 C CA . THR A 1 82 ? 2.818 2.874 -4.309 1.00 96.25 82 THR A CA 1
ATOM 657 C C . THR A 1 82 ? 2.866 4.391 -4.490 1.00 96.25 82 THR A C 1
ATOM 659 O O . THR A 1 82 ? 2.075 5.129 -3.906 1.00 96.25 82 THR A O 1
ATOM 662 N N . SER A 1 83 ? 3.780 4.880 -5.327 1.00 93.38 83 SER A N 1
ATOM 663 C CA . SER A 1 83 ? 3.815 6.266 -5.807 1.00 93.38 83 SER A CA 1
ATOM 664 C C . SER A 1 83 ? 3.938 6.300 -7.338 1.00 93.38 83 SER A C 1
ATOM 666 O O . SER A 1 83 ? 3.914 5.264 -8.002 1.00 93.38 83 SER A O 1
ATOM 668 N N . SER A 1 84 ? 4.036 7.491 -7.931 1.00 88.81 84 SER A N 1
ATOM 669 C CA . SER A 1 84 ? 4.284 7.642 -9.371 1.00 88.81 84 SER A CA 1
ATOM 670 C C . SER A 1 84 ? 5.727 7.361 -9.792 1.00 88.81 84 SER A C 1
ATOM 672 O O . SER A 1 84 ? 6.005 7.260 -10.978 1.00 88.81 84 SER A O 1
ATOM 674 N N . SER A 1 85 ? 6.670 7.274 -8.861 1.00 85.88 85 SER A N 1
ATOM 675 C CA . SER A 1 85 ? 8.092 7.112 -9.191 1.00 85.88 85 SER A CA 1
ATOM 676 C C . SER A 1 85 ? 8.802 6.100 -8.301 1.00 85.88 85 SER A C 1
ATOM 678 O O . SER A 1 85 ? 10.032 6.050 -8.287 1.00 85.88 85 SER A O 1
ATOM 680 N N . GLY A 1 86 ? 8.052 5.310 -7.531 1.00 93.06 86 GLY A N 1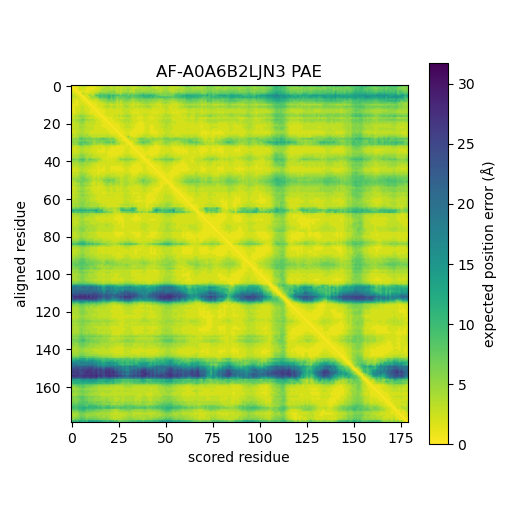
ATOM 681 C CA . GLY A 1 86 ? 8.633 4.352 -6.608 1.00 93.06 86 GLY A CA 1
ATOM 682 C C . GLY A 1 86 ? 7.677 3.824 -5.553 1.00 93.06 86 GLY A C 1
ATOM 683 O O . GLY A 1 86 ? 6.456 3.918 -5.671 1.00 93.06 86 GLY A O 1
ATOM 684 N N . LEU A 1 87 ? 8.265 3.261 -4.503 1.00 96.56 87 LEU A N 1
ATOM 685 C CA . LEU A 1 87 ? 7.554 2.660 -3.381 1.00 96.56 87 LEU A CA 1
ATOM 686 C C . LEU A 1 87 ? 7.948 3.367 -2.083 1.00 96.56 87 LEU A C 1
ATOM 688 O O . LEU A 1 87 ? 9.129 3.577 -1.807 1.00 96.56 87 LEU A O 1
ATOM 692 N N . ASN A 1 88 ? 6.956 3.723 -1.273 1.00 97.31 88 ASN A N 1
ATOM 693 C CA . ASN A 1 88 ? 7.153 4.138 0.110 1.00 97.31 88 ASN A CA 1
ATOM 694 C C . ASN A 1 88 ? 7.022 2.888 0.992 1.00 97.31 88 ASN A C 1
ATOM 696 O O . ASN A 1 88 ? 5.928 2.340 1.103 1.00 97.31 88 ASN A O 1
ATOM 700 N N . LEU A 1 89 ? 8.117 2.436 1.601 1.00 97.25 89 LEU A N 1
ATOM 701 C CA . LEU A 1 89 ? 8.101 1.368 2.600 1.00 97.25 89 LEU A CA 1
ATOM 702 C C . LEU A 1 89 ? 8.052 1.990 3.993 1.00 97.25 89 LEU A C 1
ATOM 704 O O . LEU A 1 89 ? 8.982 2.699 4.386 1.00 97.25 89 LEU A O 1
ATOM 708 N N . CYS A 1 90 ? 7.011 1.687 4.755 1.00 96.56 90 CYS A N 1
ATOM 709 C CA . CYS A 1 90 ? 6.848 2.168 6.116 1.00 96.56 90 CYS A CA 1
ATOM 710 C C . CYS A 1 90 ? 6.979 1.025 7.124 1.00 96.56 90 CYS A C 1
ATOM 712 O O . CYS A 1 90 ? 6.414 -0.044 6.922 1.00 96.56 90 CYS A O 1
ATOM 714 N N . HIS A 1 91 ? 7.706 1.257 8.212 1.00 94.25 91 HIS A N 1
ATOM 715 C CA . HIS A 1 91 ? 7.902 0.295 9.301 1.00 94.25 91 HIS A CA 1
ATOM 716 C C . HIS A 1 91 ? 7.952 1.028 10.642 1.00 94.25 91 HIS A C 1
ATOM 718 O O . HIS A 1 91 ? 8.269 2.220 10.690 1.00 94.25 91 HIS A O 1
ATOM 724 N N . PHE A 1 92 ? 7.617 0.329 11.722 1.00 91.88 92 PHE A N 1
ATOM 725 C CA . PHE A 1 92 ? 7.642 0.897 13.065 1.00 91.88 92 PHE A CA 1
ATOM 726 C C . PHE A 1 92 ? 8.990 0.623 13.732 1.00 91.88 92 PHE A C 1
ATOM 728 O O . PHE A 1 92 ? 9.381 -0.533 13.893 1.00 91.88 92 PHE A O 1
ATOM 735 N N . GLU A 1 93 ? 9.697 1.670 14.153 1.00 89.38 93 GLU A N 1
ATOM 736 C CA . GLU A 1 93 ? 10.895 1.518 14.977 1.00 89.38 93 GLU A CA 1
ATOM 737 C C . GLU A 1 93 ? 10.503 1.574 16.453 1.00 89.38 93 GLU A C 1
ATOM 739 O O . GLU A 1 93 ? 10.158 2.626 16.996 1.00 89.38 93 GLU A O 1
ATOM 744 N N . THR A 1 94 ? 10.572 0.418 17.113 1.00 87.19 94 THR A N 1
ATOM 745 C CA . THR A 1 94 ? 10.162 0.247 18.513 1.00 87.19 94 THR A CA 1
ATOM 746 C C . THR A 1 94 ? 10.980 1.098 19.477 1.00 87.19 94 THR A C 1
ATOM 748 O O . THR A 1 94 ? 10.411 1.648 20.414 1.00 87.19 94 THR A O 1
ATOM 751 N N . PHE A 1 95 ? 12.282 1.267 19.221 1.00 88.19 95 PHE A N 1
ATOM 752 C CA . PHE A 1 95 ? 13.173 2.068 20.066 1.00 88.19 95 PHE A CA 1
ATOM 753 C C . PHE A 1 95 ? 12.744 3.541 20.153 1.00 88.19 95 PHE A C 1
ATOM 755 O O . PHE A 1 95 ? 12.790 4.130 21.228 1.00 88.19 95 PHE A O 1
ATOM 762 N N . TYR A 1 96 ? 12.280 4.123 19.043 1.00 89.69 96 TYR A N 1
ATOM 763 C CA . TYR A 1 96 ? 11.817 5.517 18.993 1.00 89.69 96 TYR A CA 1
ATOM 764 C C . TYR A 1 96 ? 10.294 5.656 19.101 1.00 89.69 96 TYR A C 1
ATOM 766 O O . TYR A 1 96 ? 9.781 6.772 19.100 1.00 89.69 96 TYR A O 1
ATOM 774 N N . MET A 1 97 ? 9.568 4.535 19.169 1.00 88.81 97 MET A N 1
ATOM 775 C CA . MET A 1 97 ? 8.104 4.476 19.158 1.00 88.81 97 MET A CA 1
ATOM 776 C C . MET A 1 97 ? 7.478 5.271 17.996 1.00 88.81 97 MET A C 1
ATOM 778 O O . MET A 1 97 ? 6.454 5.938 18.166 1.00 88.81 97 MET A O 1
ATOM 782 N N . TYR A 1 98 ? 8.097 5.211 16.815 1.00 91.19 98 TYR A N 1
ATOM 783 C CA . TYR A 1 98 ? 7.724 6.036 15.667 1.00 91.19 98 TYR A CA 1
ATOM 784 C C . TYR A 1 98 ? 7.757 5.258 14.346 1.00 91.19 98 TYR A C 1
ATOM 786 O O . TYR A 1 98 ? 8.500 4.288 14.188 1.00 91.19 98 TYR A O 1
ATOM 794 N N . TRP A 1 99 ? 6.942 5.692 13.382 1.00 94.19 99 TRP A N 1
ATOM 795 C CA . TRP A 1 99 ? 6.882 5.112 12.040 1.00 94.19 99 TRP A CA 1
ATOM 796 C C . TRP A 1 99 ? 7.856 5.797 11.088 1.00 94.19 99 TRP A C 1
ATOM 798 O O . TRP A 1 99 ? 7.780 7.002 10.861 1.00 94.19 99 TRP A O 1
ATOM 808 N N . TRP A 1 100 ? 8.705 5.013 10.436 1.00 94.50 100 TRP A N 1
ATOM 809 C CA . TRP A 1 100 ? 9.657 5.507 9.450 1.00 94.50 100 TRP A CA 1
ATOM 810 C C . TRP A 1 100 ? 9.261 5.125 8.038 1.00 94.50 100 TRP A C 1
ATOM 812 O O . TRP A 1 100 ? 8.925 3.973 7.772 1.00 94.50 100 TRP A O 1
ATOM 822 N N . CYS A 1 101 ? 9.386 6.078 7.111 1.00 95.56 101 CYS A N 1
ATOM 823 C CA . CYS A 1 101 ? 9.196 5.857 5.681 1.00 95.56 101 CYS A CA 1
ATOM 824 C C . CYS A 1 101 ? 10.536 5.877 4.928 1.00 95.56 101 CYS A C 1
ATOM 826 O O . CYS A 1 101 ? 11.213 6.908 4.826 1.00 95.56 101 CYS A O 1
ATOM 828 N N . ARG A 1 102 ? 10.883 4.744 4.315 1.00 95.19 102 ARG A N 1
ATOM 829 C CA . ARG A 1 102 ? 11.977 4.602 3.347 1.00 95.19 102 ARG A CA 1
ATOM 830 C C . ARG A 1 102 ? 11.418 4.627 1.928 1.00 95.19 102 ARG A C 1
ATOM 832 O O . ARG A 1 102 ? 10.257 4.292 1.712 1.00 95.19 102 ARG A O 1
ATOM 839 N N . TYR A 1 103 ? 12.228 5.060 0.968 1.00 95.25 103 TYR A N 1
ATOM 840 C CA . TYR A 1 103 ? 11.812 5.184 -0.427 1.00 95.25 103 TYR A CA 1
ATOM 841 C C . TYR A 1 103 ? 12.651 4.285 -1.320 1.00 95.25 103 TYR A C 1
ATOM 843 O O . TYR A 1 103 ? 13.876 4.301 -1.220 1.00 95.25 103 TYR A O 1
ATOM 8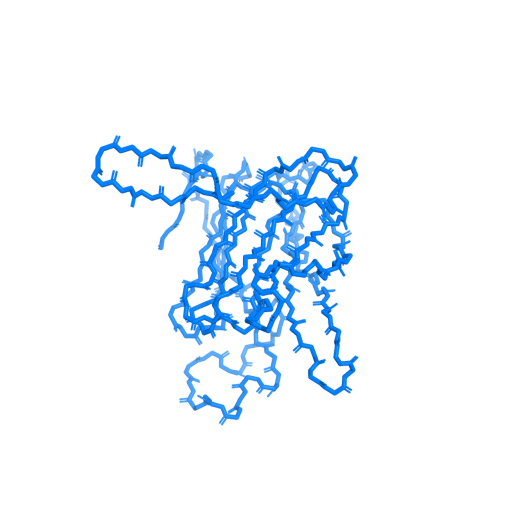51 N N . ILE A 1 104 ? 11.982 3.532 -2.187 1.00 95.44 104 ILE A N 1
ATOM 852 C CA . ILE A 1 104 ? 12.604 2.751 -3.252 1.00 95.44 104 ILE A CA 1
ATOM 853 C C . ILE A 1 104 ? 12.294 3.483 -4.561 1.00 95.44 104 ILE A C 1
ATOM 855 O O . ILE A 1 104 ? 11.159 3.384 -5.043 1.00 95.44 104 ILE A O 1
ATOM 859 N N . PRO A 1 105 ? 13.237 4.272 -5.106 1.00 92.69 105 PRO A N 1
ATOM 860 C CA . PRO A 1 105 ? 13.043 4.935 -6.385 1.00 92.69 105 PRO A CA 1
ATOM 861 C C . PRO A 1 105 ? 13.017 3.901 -7.514 1.00 92.69 105 PRO A C 1
ATOM 863 O O . PRO A 1 105 ? 13.807 2.959 -7.536 1.00 92.69 105 PRO A O 1
ATOM 866 N N . ILE A 1 106 ? 12.115 4.092 -8.472 1.00 89.62 106 ILE A N 1
ATOM 867 C CA . ILE A 1 106 ? 12.119 3.354 -9.733 1.00 89.62 106 ILE A CA 1
ATOM 868 C C . ILE A 1 106 ? 12.683 4.292 -10.788 1.00 89.62 106 ILE A C 1
ATOM 870 O O . ILE A 1 106 ? 11.969 5.097 -11.385 1.00 89.62 106 ILE A O 1
ATOM 874 N N . GLU A 1 107 ? 13.991 4.190 -10.981 1.00 77.00 107 GLU A N 1
ATOM 875 C CA . GLU A 1 107 ? 14.713 4.905 -12.023 1.00 77.00 107 GLU A CA 1
ATOM 876 C C . GLU A 1 107 ? 14.870 3.973 -13.218 1.00 77.00 107 GLU A C 1
ATOM 878 O O . GLU A 1 107 ? 15.616 2.996 -13.184 1.00 77.00 107 GLU A O 1
ATOM 883 N N . ASP A 1 108 ? 14.107 4.243 -14.272 1.00 67.94 108 ASP A N 1
ATOM 884 C CA . ASP A 1 108 ? 14.148 3.458 -15.495 1.00 67.94 108 ASP A CA 1
ATOM 885 C C . ASP A 1 108 ? 14.477 4.374 -16.678 1.00 67.94 108 ASP A C 1
ATOM 887 O O . ASP A 1 108 ? 13.593 5.044 -17.213 1.00 67.94 108 ASP A O 1
ATOM 891 N N . PRO A 1 109 ? 15.744 4.409 -17.126 1.00 64.38 109 PRO A N 1
ATOM 892 C CA . PRO A 1 109 ? 16.152 5.244 -18.254 1.00 64.38 109 PRO A CA 1
ATOM 893 C C . PRO A 1 109 ? 15.413 4.897 -19.554 1.00 64.38 109 PRO A C 1
ATOM 895 O O . PRO A 1 109 ? 15.381 5.695 -20.485 1.00 64.38 109 PRO A O 1
ATOM 898 N N . SER A 1 110 ? 14.822 3.697 -19.634 1.00 64.25 110 SER A N 1
ATOM 899 C CA . SER A 1 110 ? 14.103 3.217 -20.816 1.00 64.25 110 SER A CA 1
ATOM 900 C C . SER A 1 110 ? 12.618 3.591 -20.840 1.00 64.25 110 SER A C 1
ATOM 902 O O . SER A 1 110 ? 11.922 3.226 -21.792 1.00 64.25 110 SER A O 1
ATOM 904 N N . THR A 1 111 ? 12.105 4.288 -19.819 1.00 59.34 111 THR A N 1
ATOM 905 C CA . THR A 1 111 ? 10.755 4.863 -19.850 1.00 59.34 111 THR A CA 1
ATOM 906 C C . THR A 1 111 ? 10.824 6.314 -20.337 1.00 59.34 111 THR A C 1
ATOM 908 O O . THR A 1 111 ? 11.292 7.174 -19.596 1.00 59.34 111 THR A O 1
ATOM 911 N N . PRO A 1 112 ? 10.362 6.613 -21.567 1.00 51.12 112 PRO A N 1
ATOM 912 C CA . PRO A 1 112 ? 10.542 7.921 -22.206 1.00 51.12 112 PRO A CA 1
ATOM 913 C C . PRO A 1 112 ? 9.627 9.030 -21.654 1.00 51.12 112 PRO A C 1
ATOM 915 O O . PRO A 1 112 ? 9.615 10.133 -22.190 1.00 51.12 112 PRO A O 1
ATOM 918 N N . PHE A 1 113 ? 8.869 8.763 -20.587 1.00 51.72 113 PHE A N 1
ATOM 919 C CA . PHE A 1 113 ? 7.981 9.729 -19.951 1.00 51.72 113 PHE A CA 1
ATOM 920 C C . PHE A 1 113 ? 8.179 9.725 -18.435 1.00 51.72 113 PHE A C 1
ATOM 922 O O . PHE A 1 113 ? 8.445 8.692 -17.824 1.00 51.72 113 PHE A O 1
ATOM 929 N N . THR A 1 114 ? 8.040 10.918 -17.863 1.00 55.44 114 THR A N 1
ATOM 930 C CA . THR A 1 114 ? 7.869 11.239 -16.443 1.00 55.44 114 THR A CA 1
ATOM 931 C C . THR A 1 114 ? 7.182 10.131 -15.635 1.00 55.44 114 THR A C 1
ATOM 933 O O . THR A 1 114 ? 6.187 9.575 -16.083 1.00 55.44 114 THR A O 1
ATOM 936 N N . ALA A 1 115 ? 7.698 9.872 -14.426 1.00 68.00 115 ALA A N 1
ATOM 937 C CA . ALA A 1 115 ? 7.065 9.157 -13.306 1.00 68.00 115 ALA A CA 1
ATOM 938 C C . ALA A 1 115 ? 5.679 8.533 -13.612 1.00 68.00 115 ALA A C 1
ATOM 940 O O . ALA A 1 115 ? 4.649 9.207 -13.512 1.00 68.00 115 ALA A O 1
ATOM 941 N N . ALA A 1 116 ? 5.646 7.247 -13.974 1.00 81.06 116 ALA A N 1
ATOM 942 C CA . ALA A 1 116 ? 4.409 6.531 -14.267 1.00 81.06 116 ALA A CA 1
ATOM 943 C C . ALA A 1 116 ? 3.727 6.010 -12.994 1.00 81.06 116 ALA A C 1
ATOM 945 O O . ALA A 1 116 ? 4.331 5.324 -12.171 1.00 81.06 116 ALA A O 1
ATOM 946 N N . LYS A 1 117 ? 2.421 6.268 -12.866 1.00 88.75 117 LYS A N 1
ATOM 947 C CA . LYS A 1 117 ? 1.610 5.779 -11.744 1.00 88.75 117 LYS A CA 1
ATOM 948 C C . LYS A 1 117 ? 1.718 4.254 -11.598 1.00 88.75 117 LYS A C 1
ATOM 950 O O . LYS A 1 117 ? 1.367 3.511 -12.519 1.00 88.75 117 LYS A O 1
ATOM 955 N N . LEU A 1 118 ? 2.141 3.798 -10.419 1.00 93.00 118 LEU A N 1
ATOM 956 C CA . LEU A 1 118 ? 2.055 2.399 -10.008 1.00 93.00 118 LEU A CA 1
ATOM 957 C C . LEU A 1 118 ? 0.654 2.113 -9.456 1.00 93.00 118 LEU A C 1
ATOM 959 O O . LEU A 1 118 ? 0.218 2.734 -8.485 1.00 93.00 118 LEU A O 1
ATOM 963 N N . ASN A 1 119 ? -0.051 1.171 -10.079 1.00 94.06 119 ASN A N 1
ATOM 964 C CA . ASN A 1 119 ? -1.446 0.865 -9.756 1.00 94.06 119 ASN A CA 1
ATOM 965 C C . ASN A 1 119 ? -1.589 -0.250 -8.718 1.00 94.06 119 ASN A C 1
ATOM 967 O O . ASN A 1 119 ? -2.640 -0.361 -8.100 1.00 94.06 119 ASN A O 1
ATOM 971 N N . CYS A 1 120 ? -0.575 -1.101 -8.557 1.00 95.31 120 CYS A N 1
ATOM 972 C CA . CYS A 1 120 ? -0.651 -2.264 -7.682 1.00 95.31 120 CYS A CA 1
ATOM 973 C C . CYS A 1 120 ? 0.707 -2.618 -7.075 1.00 95.31 120 CYS A C 1
ATOM 975 O O . CYS A 1 120 ? 1.765 -2.317 -7.638 1.00 95.31 120 CYS A O 1
ATOM 977 N N . VAL A 1 121 ? 0.647 -3.276 -5.922 1.00 97.19 121 VAL A N 1
ATOM 978 C CA . VAL A 1 121 ? 1.782 -3.838 -5.192 1.00 97.19 121 VAL A CA 1
ATOM 979 C C . VAL A 1 121 ? 1.337 -5.164 -4.572 1.00 97.19 121 VAL A C 1
ATOM 981 O O . VAL A 1 121 ? 0.173 -5.294 -4.208 1.00 97.19 121 VAL A O 1
ATOM 984 N N . CYS A 1 122 ? 2.229 -6.143 -4.461 1.00 96.88 122 CYS A N 1
ATOM 985 C CA . CYS A 1 122 ? 1.996 -7.348 -3.668 1.00 96.88 122 CYS A CA 1
ATOM 986 C C . CYS A 1 122 ? 3.261 -7.728 -2.899 1.00 96.88 122 CYS A C 1
ATOM 988 O O . CYS A 1 122 ? 4.381 -7.405 -3.304 1.00 96.88 122 CYS A O 1
ATOM 990 N N . TRP A 1 123 ? 3.069 -8.409 -1.777 1.00 96.50 123 TRP A N 1
ATOM 991 C CA . TRP A 1 123 ? 4.160 -8.945 -0.982 1.00 96.50 123 TRP A CA 1
ATOM 992 C C . TRP A 1 123 ? 4.412 -10.397 -1.341 1.00 96.50 123 TRP A C 1
ATOM 994 O O . TRP A 1 123 ? 3.479 -11.187 -1.470 1.00 96.50 123 TRP A O 1
ATOM 1004 N N . HIS A 1 124 ? 5.683 -10.762 -1.425 1.00 94.88 124 HIS A N 1
ATOM 1005 C CA . HIS A 1 124 ? 6.062 -12.160 -1.403 1.00 94.88 124 HIS A CA 1
ATOM 1006 C C . HIS A 1 124 ? 5.887 -12.725 0.026 1.00 94.88 124 HIS A C 1
ATOM 1008 O O . HIS A 1 124 ? 6.099 -11.993 1.001 1.00 94.88 124 HIS A O 1
ATOM 1014 N N . PRO A 1 125 ? 5.538 -14.018 0.192 1.00 91.94 125 PRO A N 1
ATOM 1015 C CA . PRO A 1 125 ? 5.315 -14.623 1.510 1.00 91.94 12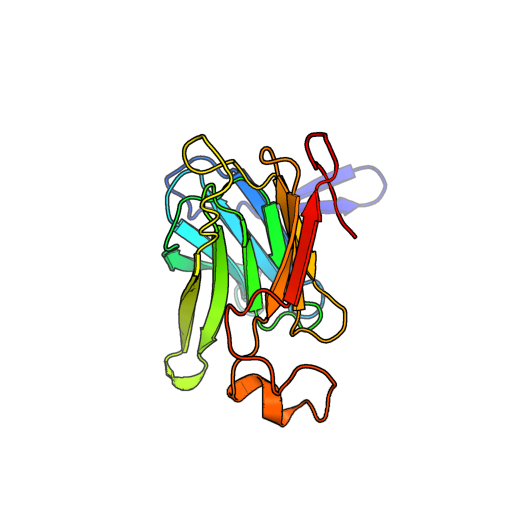5 PRO A CA 1
ATOM 1016 C C . PRO A 1 125 ? 6.513 -14.573 2.471 1.00 91.94 125 PRO A C 1
ATOM 1018 O O . PRO A 1 125 ? 6.332 -14.723 3.677 1.00 91.94 125 PRO A O 1
ATOM 1021 N N . ASP A 1 126 ? 7.731 -14.356 1.964 1.00 90.06 126 ASP A N 1
ATOM 1022 C CA . ASP A 1 126 ? 8.943 -14.224 2.787 1.00 90.06 126 ASP A CA 1
ATOM 1023 C C . ASP A 1 126 ? 9.041 -12.898 3.556 1.00 90.06 126 ASP A C 1
ATOM 1025 O O . ASP A 1 126 ? 9.952 -12.749 4.365 1.00 90.06 126 ASP A O 1
ATOM 1029 N N . ASN A 1 127 ? 8.120 -11.946 3.347 1.00 92.12 127 ASN A N 1
ATOM 1030 C CA . ASN A 1 127 ? 8.139 -10.628 3.994 1.00 92.12 127 ASN A CA 1
ATOM 1031 C C . ASN A 1 127 ? 9.367 -9.766 3.609 1.00 92.12 127 ASN A C 1
ATOM 1033 O O . ASN A 1 127 ? 9.660 -8.775 4.286 1.00 92.12 127 ASN A O 1
ATOM 1037 N N . ILE A 1 128 ? 10.096 -10.144 2.550 1.00 92.94 128 ILE A N 1
ATOM 1038 C CA . ILE A 1 128 ? 11.302 -9.465 2.052 1.00 92.94 128 ILE A CA 1
ATOM 1039 C C . ILE A 1 128 ? 11.061 -8.892 0.659 1.00 92.94 128 ILE A C 1
ATOM 1041 O O . ILE A 1 128 ? 11.424 -7.742 0.413 1.00 92.94 128 ILE A O 1
ATOM 1045 N N . LEU A 1 129 ? 10.478 -9.652 -0.266 1.00 95.31 129 LEU A N 1
ATOM 1046 C CA . LEU A 1 129 ? 10.296 -9.174 -1.636 1.00 95.31 129 LEU A CA 1
ATOM 1047 C C . LEU A 1 129 ? 8.937 -8.498 -1.827 1.00 95.31 129 LEU A C 1
ATOM 1049 O O . LEU A 1 129 ? 7.916 -8.947 -1.303 1.00 95.31 129 LEU A O 1
ATOM 1053 N N . VAL A 1 130 ? 8.924 -7.436 -2.631 1.00 97.06 130 VAL A N 1
ATOM 1054 C CA . VAL A 1 130 ? 7.696 -6.754 -3.054 1.00 97.06 130 VAL A CA 1
ATOM 1055 C C . VAL A 1 130 ? 7.643 -6.638 -4.564 1.00 97.06 130 VAL A C 1
ATOM 1057 O O . VAL A 1 130 ? 8.591 -6.169 -5.194 1.00 97.06 130 VAL A O 1
ATOM 1060 N N . GLY A 1 131 ? 6.530 -7.066 -5.146 1.00 96.88 131 GLY A N 1
ATOM 1061 C CA . GLY A 1 131 ? 6.205 -6.834 -6.545 1.00 96.88 131 GLY A CA 1
ATOM 1062 C C . GLY A 1 131 ? 5.445 -5.522 -6.707 1.00 96.88 131 GLY A C 1
ATOM 1063 O O . GLY A 1 131 ? 4.652 -5.162 -5.842 1.00 96.88 131 GLY A O 1
ATOM 1064 N N . CYS A 1 132 ? 5.621 -4.819 -7.825 1.00 96.44 132 CYS A N 1
ATOM 1065 C CA . CYS A 1 132 ? 4.768 -3.696 -8.219 1.00 96.44 132 CYS A CA 1
ATOM 1066 C C . CYS A 1 132 ? 4.558 -3.632 -9.737 1.00 96.44 132 CYS A C 1
ATOM 1068 O O . CYS A 1 132 ? 5.404 -4.083 -10.515 1.00 96.44 132 CYS A O 1
ATOM 1070 N N . GLY A 1 133 ? 3.451 -3.020 -10.160 1.00 94.75 133 GLY A N 1
ATOM 1071 C CA . GLY A 1 133 ? 3.139 -2.790 -11.570 1.00 94.75 133 GLY A CA 1
ATOM 1072 C C . GLY A 1 133 ? 2.260 -1.561 -11.786 1.00 94.75 133 GLY A C 1
ATOM 1073 O O . GLY A 1 133 ? 1.506 -1.149 -10.898 1.00 94.75 133 GLY A O 1
ATOM 1074 N N . GLY A 1 134 ? 2.360 -0.955 -12.971 1.00 92.44 134 GLY A N 1
ATOM 1075 C CA . GLY A 1 134 ? 1.641 0.279 -13.274 1.00 92.44 134 GLY A CA 1
ATOM 1076 C C . GLY A 1 134 ? 1.489 0.611 -14.754 1.00 92.44 134 GLY A C 1
ATOM 1077 O O . GLY A 1 134 ? 1.465 -0.261 -15.628 1.00 92.44 134 GLY A O 1
ATOM 1078 N N . MET A 1 135 ? 1.353 1.911 -15.016 1.00 91.50 135 MET A N 1
ATOM 1079 C CA . MET A 1 135 ? 1.115 2.477 -16.349 1.00 91.50 135 MET A CA 1
ATOM 1080 C C . MET A 1 135 ? 2.338 2.424 -17.274 1.00 91.50 135 MET A C 1
ATOM 1082 O O . MET A 1 135 ? 2.185 2.530 -18.487 1.00 91.50 135 MET A O 1
ATOM 1086 N N . ASP A 1 136 ? 3.539 2.204 -16.736 1.00 88.56 136 ASP A N 1
ATOM 1087 C CA . ASP A 1 136 ? 4.766 2.026 -17.526 1.00 88.56 136 ASP A CA 1
ATOM 1088 C C . ASP A 1 136 ? 4.897 0.641 -18.169 1.00 88.56 136 ASP A C 1
ATOM 1090 O O . ASP A 1 136 ? 5.910 0.335 -18.806 1.00 88.56 136 ASP A O 1
ATOM 1094 N N . THR A 1 137 ? 3.868 -0.197 -18.034 1.00 90.62 137 THR A N 1
ATOM 1095 C CA . THR A 1 137 ? 3.780 -1.534 -18.623 1.00 90.62 137 THR A CA 1
ATOM 1096 C C . THR A 1 137 ? 4.831 -2.514 -18.107 1.00 90.62 137 THR A C 1
ATOM 1098 O O . THR A 1 137 ? 5.083 -3.529 -18.757 1.00 90.62 137 THR A O 1
ATOM 1101 N N . LYS A 1 138 ? 5.461 -2.244 -16.956 1.00 91.38 138 LYS A N 1
ATOM 1102 C CA . LYS A 1 138 ? 6.485 -3.114 -16.367 1.00 91.38 138 LYS A CA 1
ATOM 1103 C C . LYS A 1 138 ? 6.058 -3.645 -15.002 1.00 91.38 138 LYS A C 1
ATOM 1105 O O . LYS A 1 138 ? 5.603 -2.900 -14.139 1.00 91.38 138 LYS A O 1
ATOM 1110 N N . VAL A 1 139 ? 6.247 -4.947 -14.808 1.00 94.06 139 VAL A N 1
ATOM 1111 C CA . VAL A 1 139 ? 6.238 -5.585 -13.489 1.00 94.06 139 VAL A CA 1
ATOM 1112 C C . VAL A 1 139 ? 7.665 -5.560 -12.968 1.00 94.06 139 VAL A C 1
ATOM 1114 O O . VAL A 1 139 ? 8.588 -5.902 -13.710 1.00 94.06 139 VAL A O 1
ATOM 1117 N N . ARG A 1 140 ? 7.852 -5.168 -11.711 1.00 94.81 140 ARG A N 1
ATOM 1118 C CA . ARG A 1 140 ? 9.157 -5.152 -11.042 1.00 94.81 140 ARG A CA 1
ATOM 1119 C C . ARG A 1 140 ? 9.057 -5.811 -9.677 1.00 94.81 140 ARG A C 1
ATOM 1121 O O . ARG A 1 140 ? 7.999 -5.747 -9.060 1.00 94.81 140 ARG A O 1
ATOM 1128 N N . VAL A 1 141 ? 10.150 -6.413 -9.220 1.00 96.88 141 VAL A N 1
ATOM 1129 C CA . VAL A 1 141 ? 10.279 -6.955 -7.861 1.00 96.88 141 VAL A CA 1
ATOM 1130 C C . VAL A 1 141 ? 11.496 -6.333 -7.195 1.00 96.88 141 VAL A C 1
ATOM 1132 O O . VAL A 1 141 ? 12.579 -6.316 -7.784 1.00 96.88 141 VAL A O 1
ATOM 1135 N N . PHE A 1 142 ? 11.316 -5.837 -5.975 1.00 96.81 142 PHE A N 1
ATOM 1136 C CA . PHE A 1 142 ? 12.346 -5.186 -5.173 1.00 96.81 142 PHE A CA 1
ATOM 1137 C C . PHE A 1 142 ? 12.545 -5.905 -3.842 1.00 96.81 142 PHE A C 1
ATOM 1139 O O . PHE A 1 142 ? 11.591 -6.425 -3.262 1.00 96.81 142 PHE A O 1
ATOM 1146 N N . SER A 1 143 ? 13.774 -5.876 -3.332 1.00 95.50 143 SER A N 1
ATOM 1147 C CA . SER A 1 143 ? 14.061 -6.235 -1.945 1.00 95.50 143 SER A CA 1
ATOM 1148 C C . SER A 1 143 ? 13.657 -5.107 -0.996 1.00 95.50 143 SER A C 1
ATOM 1150 O O . SER A 1 143 ? 13.978 -3.936 -1.209 1.00 95.50 143 SER A O 1
ATOM 1152 N N . THR A 1 144 ? 12.975 -5.471 0.085 1.00 94.50 144 THR A N 1
ATOM 1153 C CA . THR A 1 144 ? 12.667 -4.606 1.234 1.00 94.50 144 THR A CA 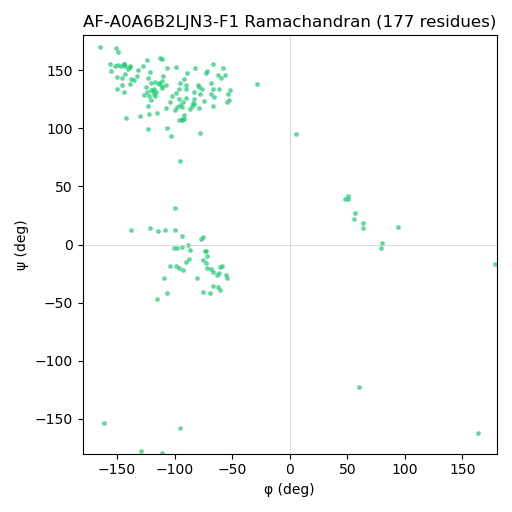1
ATOM 1154 C C . THR A 1 144 ? 13.468 -4.986 2.475 1.00 94.50 144 THR A C 1
ATOM 1156 O O . THR A 1 144 ? 13.162 -4.502 3.563 1.00 94.50 144 THR A O 1
ATOM 1159 N N . TYR A 1 145 ? 14.489 -5.835 2.316 1.00 90.44 145 TYR A N 1
ATOM 1160 C CA . TYR A 1 145 ? 15.268 -6.376 3.421 1.00 90.44 145 TYR A CA 1
ATOM 1161 C C . TYR A 1 145 ? 15.811 -5.273 4.333 1.00 90.44 145 TYR A C 1
ATOM 1163 O O . TYR A 1 145 ? 16.527 -4.369 3.894 1.00 90.44 145 TYR A O 1
ATOM 1171 N N . HIS A 1 146 ? 15.498 -5.377 5.621 1.00 80.75 146 HIS A N 1
ATOM 1172 C CA . HIS A 1 146 ? 16.121 -4.593 6.670 1.00 80.75 146 HIS A CA 1
ATOM 1173 C C . HIS A 1 146 ? 16.871 -5.532 7.625 1.00 80.75 146 HIS A C 1
ATOM 1175 O O . HIS A 1 146 ? 16.326 -6.571 7.989 1.00 80.75 146 HIS A O 1
ATOM 1181 N N . PRO A 1 147 ? 18.075 -5.184 8.120 1.00 74.62 147 PRO A N 1
ATOM 1182 C CA . PRO A 1 147 ? 18.825 -6.054 9.032 1.00 74.62 147 PRO A CA 1
ATOM 1183 C C . PRO A 1 147 ? 18.045 -6.484 10.282 1.00 74.62 147 PRO A C 1
ATOM 1185 O O . PRO A 1 147 ? 18.264 -7.577 10.791 1.00 74.62 147 PRO A O 1
ATOM 1188 N N . ALA A 1 148 ? 17.094 -5.672 10.756 1.00 68.31 148 ALA A N 1
ATOM 1189 C CA . ALA A 1 148 ? 16.212 -6.042 11.869 1.00 68.31 148 ALA A CA 1
ATOM 1190 C C . ALA A 1 148 ? 15.307 -7.258 11.559 1.00 68.31 148 ALA A C 1
ATOM 1192 O O . ALA A 1 148 ? 14.947 -8.004 12.470 1.00 68.31 148 ALA A O 1
ATOM 1193 N N . ASP A 1 149 ? 15.004 -7.503 10.279 1.00 67.12 149 ASP A N 1
ATOM 1194 C CA . ASP A 1 149 ? 14.201 -8.639 9.821 1.00 67.12 149 ASP A CA 1
ATOM 1195 C C . ASP A 1 149 ? 14.935 -9.990 10.012 1.00 67.12 149 ASP A C 1
ATOM 1197 O O . ASP A 1 149 ? 14.299 -11.046 10.077 1.00 67.12 149 ASP A O 1
ATOM 1201 N N . SER A 1 150 ? 16.273 -9.971 10.123 1.00 59.53 150 SER A N 1
ATOM 1202 C CA . SER A 1 150 ? 17.130 -11.170 10.193 1.00 59.53 150 SER A CA 1
ATOM 1203 C C . SER A 1 150 ? 16.943 -12.007 11.462 1.00 59.53 150 SER A C 1
ATOM 1205 O O . SER A 1 150 ? 17.171 -13.216 11.441 1.00 59.53 150 SER A O 1
ATOM 1207 N N . SER A 1 151 ? 16.459 -11.398 12.551 1.00 56.75 151 SER A N 1
ATOM 1208 C CA . SER A 1 151 ? 16.233 -12.085 13.833 1.00 56.75 151 SER A CA 1
ATOM 1209 C C . SER A 1 151 ? 15.208 -13.225 13.738 1.00 56.75 151 SER A C 1
ATOM 1211 O O . SER A 1 151 ? 15.303 -14.193 14.488 1.00 56.75 151 SER A O 1
ATOM 1213 N N . ASN A 1 152 ? 14.301 -13.161 12.755 1.00 53.94 152 ASN A N 1
ATOM 1214 C CA . ASN A 1 152 ? 13.273 -14.170 12.487 1.00 53.94 152 ASN A CA 1
ATOM 1215 C C . ASN A 1 152 ? 13.465 -14.891 11.138 1.00 53.94 152 ASN A C 1
ATOM 1217 O O . ASN A 1 152 ? 12.547 -15.566 10.666 1.00 53.94 152 ASN A O 1
ATOM 1221 N N . MET A 1 153 ? 14.616 -14.730 10.468 1.00 55.19 153 MET A N 1
ATOM 1222 C CA . MET A 1 153 ? 14.843 -15.276 9.125 1.00 55.19 153 MET A CA 1
ATOM 1223 C C . MET A 1 153 ? 16.261 -15.799 8.919 1.00 55.19 153 MET A C 1
ATOM 1225 O O . MET A 1 153 ? 17.198 -15.042 8.693 1.00 55.19 153 MET A O 1
ATOM 1229 N N . LYS A 1 154 ? 16.378 -17.125 8.838 1.00 52.88 154 LYS A N 1
ATOM 1230 C CA . LYS A 1 154 ? 17.329 -17.771 7.925 1.00 52.88 154 LYS A CA 1
ATOM 1231 C C . LYS A 1 154 ? 16.569 -18.111 6.639 1.00 52.88 154 LYS A C 1
ATOM 1233 O O . LYS A 1 154 ? 16.173 -19.254 6.445 1.00 52.88 154 LYS A O 1
ATOM 1238 N N . GLY A 1 155 ? 16.239 -17.095 5.844 1.00 59.16 155 GLY A N 1
ATOM 1239 C CA . GLY A 1 155 ? 15.451 -17.232 4.615 1.00 59.16 155 GLY A CA 1
ATOM 1240 C C . GLY A 1 155 ? 16.274 -16.931 3.364 1.00 59.16 155 GLY A C 1
ATOM 1241 O O . GLY A 1 155 ? 17.305 -16.270 3.441 1.00 59.16 155 GLY A O 1
ATOM 1242 N N . LEU A 1 156 ? 15.801 -17.404 2.209 1.00 67.56 156 LEU A N 1
ATOM 1243 C CA . LEU A 1 156 ? 16.256 -16.941 0.894 1.00 67.56 156 LEU A CA 1
ATOM 1244 C C . LEU A 1 156 ? 16.053 -15.408 0.807 1.00 67.56 156 LEU A C 1
ATOM 1246 O O . LEU A 1 156 ? 15.075 -14.905 1.353 1.00 67.56 156 LEU A O 1
ATOM 1250 N N . ASN A 1 157 ? 16.935 -14.679 0.115 1.00 79.44 157 ASN A N 1
ATOM 1251 C CA . ASN A 1 157 ? 16.862 -13.228 -0.158 1.00 79.44 157 ASN A CA 1
ATOM 1252 C C . ASN A 1 157 ? 17.299 -12.257 0.962 1.00 79.44 157 ASN A C 1
ATOM 1254 O O . ASN A 1 157 ? 17.250 -11.044 0.749 1.00 79.44 157 ASN A O 1
ATOM 1258 N N . THR A 1 158 ? 17.759 -12.722 2.132 1.00 81.69 158 THR A N 1
ATOM 1259 C CA . THR A 1 158 ? 18.297 -11.830 3.193 1.00 81.69 158 THR A CA 1
ATOM 1260 C C . THR A 1 158 ? 19.667 -11.226 2.860 1.00 81.69 158 THR A C 1
ATOM 1262 O O . THR A 1 158 ? 20.179 -10.378 3.583 1.00 81.69 158 THR A O 1
ATOM 1265 N N . ASP A 1 159 ? 20.297 -11.698 1.792 1.00 86.56 159 ASP A N 1
ATOM 1266 C CA . ASP A 1 159 ? 21.554 -11.209 1.229 1.00 86.56 159 ASP A CA 1
ATOM 1267 C C . ASP A 1 159 ? 21.352 -10.069 0.218 1.00 86.56 159 ASP A C 1
ATOM 1269 O O . ASP A 1 159 ? 22.308 -9.381 -0.139 1.00 86.56 159 ASP A O 1
ATOM 1273 N N . ILE A 1 160 ? 20.111 -9.832 -0.217 1.00 90.88 160 ILE A N 1
ATOM 1274 C CA . ILE A 1 160 ? 19.785 -8.832 -1.230 1.00 90.88 160 ILE A CA 1
ATOM 1275 C C . ILE A 1 160 ? 19.569 -7.469 -0.556 1.00 90.88 160 ILE A C 1
ATOM 1277 O O . ILE A 1 160 ? 18.604 -7.317 0.203 1.00 90.88 160 ILE A O 1
ATOM 1281 N N . PRO A 1 161 ? 20.399 -6.448 -0.847 1.00 92.62 161 PRO A N 1
ATOM 1282 C CA . PRO A 1 161 ? 20.282 -5.140 -0.215 1.00 92.62 161 PRO A CA 1
ATOM 1283 C C . PRO A 1 161 ? 18.910 -4.484 -0.413 1.00 92.62 161 PRO A C 1
ATOM 1285 O O . PRO A 1 161 ? 18.225 -4.692 -1.416 1.00 92.62 161 PRO A O 1
ATOM 1288 N N . PHE A 1 162 ? 18.526 -3.641 0.547 1.00 94.00 162 PHE A N 1
ATOM 1289 C CA . PHE A 1 162 ? 17.310 -2.835 0.466 1.00 94.00 162 PHE A CA 1
ATOM 1290 C C . PHE A 1 162 ? 17.237 -2.046 -0.851 1.00 94.00 162 PHE A C 1
ATOM 1292 O O . PHE A 1 162 ? 18.187 -1.360 -1.228 1.00 94.00 162 PHE A O 1
ATOM 1299 N N . GLY A 1 163 ? 16.084 -2.089 -1.518 1.00 94.19 163 GLY A N 1
ATOM 1300 C CA . GLY A 1 163 ? 15.815 -1.337 -2.742 1.00 94.19 163 GLY A CA 1
ATOM 1301 C C . GLY A 1 163 ? 16.405 -1.953 -4.012 1.00 94.19 163 GLY A C 1
ATOM 1302 O O . GLY A 1 163 ? 16.142 -1.443 -5.099 1.00 94.19 163 GLY A O 1
ATOM 1303 N N . THR A 1 164 ? 17.155 -3.056 -3.921 1.00 94.62 164 THR A N 1
ATOM 1304 C CA . THR A 1 164 ? 17.656 -3.762 -5.105 1.00 94.62 164 THR A CA 1
ATOM 1305 C C . THR A 1 164 ? 16.497 -4.357 -5.903 1.00 94.62 164 THR A C 1
ATOM 1307 O O . THR A 1 164 ? 15.678 -5.105 -5.367 1.00 94.62 164 THR A O 1
ATOM 1310 N N . MET A 1 165 ? 16.440 -4.045 -7.200 1.00 95.00 165 MET A N 1
ATOM 1311 C CA . MET A 1 165 ? 15.509 -4.669 -8.138 1.00 95.00 165 MET A CA 1
ATOM 1312 C C . MET A 1 165 ? 16.038 -6.044 -8.554 1.00 95.00 165 MET A C 1
ATOM 1314 O O . MET A 1 165 ? 17.092 -6.134 -9.178 1.00 95.00 165 MET A O 1
ATOM 1318 N N . VAL A 1 166 ? 15.299 -7.105 -8.235 1.00 95.25 166 VAL A N 1
ATOM 1319 C CA . VAL A 1 166 ? 15.697 -8.498 -8.521 1.00 95.25 166 VAL A CA 1
ATOM 1320 C C . VAL A 1 166 ? 15.038 -9.051 -9.782 1.00 95.25 166 VAL A C 1
ATOM 1322 O O . VAL A 1 166 ? 15.501 -10.032 -10.356 1.00 95.25 166 VAL A O 1
ATOM 1325 N N . PHE A 1 167 ? 13.953 -8.418 -10.234 1.00 94.69 167 PHE A N 1
ATOM 1326 C CA . PHE A 1 167 ? 13.225 -8.820 -11.431 1.00 94.69 167 PHE A CA 1
ATOM 1327 C C . PHE A 1 167 ? 12.560 -7.618 -12.098 1.00 94.69 167 PHE A C 1
ATOM 1329 O O . PHE A 1 167 ? 12.048 -6.724 -11.423 1.00 94.69 167 PHE A O 1
ATOM 1336 N N . SER A 1 168 ? 12.522 -7.624 -13.431 1.00 93.06 168 SER A N 1
ATOM 1337 C CA . SER A 1 168 ? 11.750 -6.674 -14.230 1.00 93.06 168 SER A CA 1
ATOM 1338 C C . SER A 1 168 ? 11.304 -7.316 -15.539 1.00 93.06 168 SER A C 1
ATOM 1340 O O . SER A 1 168 ? 12.103 -7.952 -16.228 1.00 93.06 168 SER A O 1
ATOM 1342 N N . ARG A 1 169 ? 10.030 -7.145 -15.907 1.00 92.62 169 ARG A N 1
ATOM 1343 C CA . ARG A 1 169 ? 9.489 -7.640 -17.179 1.00 92.62 169 ARG A CA 1
ATOM 1344 C C . ARG A 1 169 ? 8.423 -6.709 -17.735 1.00 92.62 169 ARG A C 1
ATOM 1346 O O . ARG A 1 169 ? 7.542 -6.248 -17.014 1.00 92.62 169 ARG A O 1
ATOM 1353 N N . ARG A 1 170 ? 8.476 -6.471 -19.047 1.00 92.50 170 ARG A N 1
ATOM 1354 C CA . ARG A 1 170 ? 7.446 -5.725 -19.777 1.00 92.50 170 ARG A CA 1
ATOM 1355 C C . ARG A 1 170 ? 6.224 -6.617 -20.032 1.00 92.50 170 ARG A C 1
ATOM 1357 O O . ARG A 1 170 ? 6.369 -7.725 -20.542 1.00 92.50 170 ARG A O 1
ATOM 1364 N N . ALA A 1 171 ? 5.041 -6.113 -19.695 1.00 89.94 171 ALA A N 1
ATOM 1365 C CA . ALA A 1 171 ? 3.737 -6.753 -19.874 1.00 89.94 171 ALA A CA 1
ATOM 1366 C C . ALA A 1 171 ? 2.969 -6.240 -21.111 1.00 89.94 171 ALA A C 1
ATOM 1368 O O . ALA A 1 171 ? 1.891 -6.741 -21.403 1.00 89.94 171 ALA A O 1
ATOM 1369 N N . ASN A 1 172 ? 3.512 -5.252 -21.842 1.00 88.06 172 ASN A N 1
ATOM 1370 C CA . ASN A 1 172 ? 2.931 -4.653 -23.060 1.00 88.06 172 ASN A CA 1
ATOM 1371 C C . ASN A 1 172 ? 1.507 -4.084 -22.893 1.00 88.06 172 ASN A C 1
ATOM 1373 O O . ASN A 1 172 ? 0.790 -3.886 -23.868 1.00 88.06 172 ASN A O 1
ATOM 1377 N N . GLY A 1 173 ? 1.117 -3.777 -21.658 1.00 91.12 173 GLY A N 1
ATOM 1378 C CA . GLY A 1 173 ? -0.153 -3.157 -21.306 1.00 91.12 173 GLY A CA 1
ATOM 1379 C C . GLY A 1 173 ? -0.106 -2.624 -19.880 1.00 91.12 173 GLY A C 1
ATOM 1380 O O . GLY A 1 173 ? 0.850 -2.886 -19.146 1.00 91.12 173 GLY A O 1
ATOM 1381 N N . TRP A 1 174 ? -1.116 -1.847 -19.492 1.00 92.88 174 TRP A N 1
ATOM 1382 C CA . TRP A 1 174 ? -1.219 -1.346 -18.123 1.00 92.88 174 TRP A CA 1
ATOM 1383 C C . TRP A 1 174 ? -1.465 -2.489 -17.149 1.00 92.88 174 TRP A C 1
ATOM 1385 O O . TRP A 1 174 ? -2.329 -3.339 -17.363 1.00 92.88 174 TRP A O 1
ATOM 1395 N N . ILE A 1 175 ? -0.715 -2.479 -16.055 1.00 94.38 175 ILE A N 1
ATOM 1396 C CA . ILE A 1 175 ? -0.841 -3.487 -15.011 1.00 94.38 175 ILE A CA 1
ATOM 1397 C C . ILE A 1 175 ? -1.719 -2.896 -13.914 1.00 94.38 175 ILE A C 1
ATOM 1399 O O . ILE A 1 175 ? -1.377 -1.871 -13.328 1.00 94.38 175 ILE A O 1
ATOM 1403 N N . ASN A 1 176 ? -2.864 -3.530 -13.664 1.00 94.50 176 ASN A N 1
ATOM 1404 C CA . ASN A 1 176 ? -3.821 -3.109 -12.635 1.00 94.50 176 ASN A CA 1
ATOM 1405 C C . ASN A 1 176 ? -3.765 -3.991 -11.383 1.00 94.50 176 ASN A C 1
ATOM 1407 O O . ASN A 1 176 ? -4.249 -3.594 -10.330 1.00 94.50 176 ASN A O 1
ATOM 1411 N N . THR A 1 177 ? -3.200 -5.193 -11.492 1.00 94.06 177 THR A N 1
ATOM 1412 C CA . THR A 1 177 ? -3.067 -6.127 -10.377 1.00 94.06 177 THR A CA 1
ATOM 1413 C C . THR A 1 177 ? -1.902 -7.079 -10.617 1.00 94.06 177 THR A C 1
ATOM 1415 O O . THR A 1 177 ? -1.588 -7.417 -11.760 1.00 94.06 177 THR A O 1
ATOM 1418 N N . ILE A 1 178 ? -1.286 -7.500 -9.520 1.00 92.75 178 ILE A N 1
ATOM 1419 C CA . ILE A 1 178 ? -0.283 -8.557 -9.415 1.00 92.75 178 ILE A CA 1
ATOM 1420 C C . ILE A 1 178 ? -0.595 -9.333 -8.131 1.00 92.75 178 ILE A C 1
ATOM 1422 O O . ILE A 1 178 ? -1.191 -8.770 -7.208 1.00 92.75 178 ILE A O 1
ATOM 1426 N N . ARG A 1 179 ? -0.253 -10.618 -8.089 1.00 86.31 179 ARG A N 1
ATOM 1427 C CA . ARG A 1 179 ? -0.468 -11.491 -6.934 1.00 86.31 179 ARG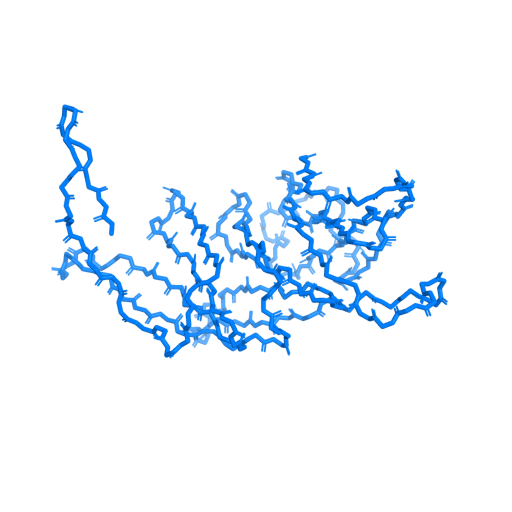 A CA 1
ATOM 1428 C C . ARG A 1 179 ? 0.759 -12.349 -6.722 1.00 86.31 179 ARG A C 1
ATOM 1430 O O . ARG A 1 179 ? 1.320 -12.788 -7.750 1.00 86.31 179 ARG A O 1
#